Protein AF-A0A1G2TVT5-F1 (afdb_monomer)

Organism: NCBI:txid1802758

pLDDT: mean 76.89, std 13.85, range [36.03, 96.19]

Secondary structure (DSSP, 8-state):
-HHHHHHHHHHHHHHHHHHHHHHHTS----------EEE--TT-EEEEETT-EEEETTEEEEEEEESSPPTT--S-TT-S-EEEEEEEETTEEEEEE--TT-PPEEETTEEEEEEEEEE-SS-EEEEEEEEE------S-HHHHHHHHHHHHHHTT-TTEEEEEEEEETTEEEEEEEESS--SEEEEEEEETTT--EEEEEEEE--

Solvent-accessible surface area (backbone atoms only — not comparable to full-atom values): 11828 Å² total; per-residue (Å²): 117,75,68,60,55,52,52,52,53,51,52,52,50,51,52,50,50,52,51,51,53,49,54,73,63,48,72,72,69,71,73,72,49,82,63,51,74,41,82,54,59,77,75,39,79,47,81,45,41,69,51,27,33,35,37,44,96,67,35,38,39,34,36,44,72,35,76,62,80,54,93,86,64,82,71,73,83,84,58,69,65,36,47,30,39,39,39,31,45,88,81,53,71,48,76,45,74,61,59,102,79,54,71,67,44,79,47,86,53,34,31,43,29,66,76,48,77,47,80,52,101,90,50,48,36,37,33,35,33,38,32,75,47,79,71,73,58,68,44,50,71,71,58,50,50,55,54,38,47,59,53,31,36,78,71,77,35,79,73,45,40,81,77,42,80,44,84,52,72,52,24,37,41,33,32,31,24,50,87,61,97,53,61,52,32,33,42,27,34,25,34,18,66,77,63,47,75,78,46,75,49,80,48,64,80,122

Mean predicted aligned error: 16.38 Å

Foldseek 3Di:
DVVVVVVVVVVVVVVVVVVVVVVVVPDPVVPQQPEPAAEDDAQDKDKDWESYWYDDDQKIKHKYWDQDDDPPEPDDPPDSIWIWIWMGGPHDIDIDTDDPDDDWDDDQQWTKDWPDWDDDPPITMTIIHIHGPPLPQPADQVLLQVLQQVVVVVVVCVQWDFPDWDCDSQWTWTWTDHPPPFQKTWTWTARRHPRDTPDIDIDGPD

Structure (mmCIF, N/CA/C/O backbone):
data_AF-A0A1G2TVT5-F1
#
_entry.id   AF-A0A1G2TVT5-F1
#
loop_
_atom_site.group_PDB
_atom_site.id
_atom_site.type_symbol
_atom_site.label_atom_id
_atom_site.label_alt_id
_atom_site.label_comp_id
_atom_site.label_asym_id
_atom_site.label_entity_id
_atom_site.label_seq_id
_atom_site.pdbx_PDB_ins_code
_atom_site.Cartn_x
_atom_site.Cartn_y
_atom_site.Cartn_z
_atom_site.occupancy
_atom_site.B_iso_or_equiv
_atom_site.auth_seq_id
_atom_site.auth_comp_id
_atom_site.auth_asym_id
_atom_site.auth_atom_id
_atom_site.pdbx_PDB_model_num
ATOM 1 N N . MET A 1 1 ? 16.267 34.787 60.376 1.00 54.97 1 MET A N 1
ATOM 2 C CA . MET A 1 1 ? 17.078 33.926 59.481 1.00 54.97 1 MET A CA 1
ATOM 3 C C . MET A 1 1 ? 16.664 32.449 59.483 1.00 54.97 1 MET A C 1
ATOM 5 O O . MET A 1 1 ? 16.751 31.849 58.428 1.00 54.97 1 MET A O 1
ATOM 9 N N . LYS A 1 2 ? 16.176 31.845 60.585 1.00 53.03 2 LYS A N 1
ATOM 10 C CA . LYS A 1 2 ? 15.761 30.417 60.609 1.00 53.03 2 LYS A CA 1
ATOM 11 C C . LYS A 1 2 ? 14.599 30.061 59.655 1.00 53.03 2 LYS A C 1
ATOM 13 O O . LYS A 1 2 ? 14.620 28.995 59.054 1.00 53.03 2 LYS A O 1
ATOM 18 N N . ASN A 1 3 ? 13.644 30.970 59.447 1.00 55.97 3 ASN A N 1
ATOM 19 C CA . ASN A 1 3 ? 12.463 30.705 58.607 1.00 55.97 3 ASN A CA 1
ATOM 20 C C . ASN A 1 3 ? 12.764 30.743 57.098 1.00 55.97 3 ASN A C 1
ATOM 22 O O . ASN A 1 3 ? 12.063 30.111 56.317 1.00 55.97 3 ASN A O 1
ATOM 26 N N . THR A 1 4 ? 13.825 31.442 56.685 1.00 61.19 4 THR A N 1
ATOM 27 C CA . THR A 1 4 ? 14.239 31.535 55.276 1.00 61.19 4 THR A CA 1
ATOM 28 C C . THR A 1 4 ? 14.826 30.211 54.786 1.00 61.19 4 THR A C 1
ATOM 30 O O . THR A 1 4 ? 14.504 29.758 53.692 1.00 61.19 4 THR A O 1
ATOM 33 N N . TYR A 1 5 ? 15.615 29.537 55.630 1.00 66.94 5 TYR A N 1
ATOM 34 C CA . TYR A 1 5 ? 16.153 28.209 55.323 1.00 66.94 5 TYR A CA 1
ATOM 35 C C . TYR A 1 5 ? 15.054 27.148 55.228 1.00 66.94 5 TYR A C 1
ATOM 37 O O . TYR A 1 5 ? 15.130 26.272 54.373 1.00 66.94 5 TYR A O 1
ATOM 45 N N . LEU A 1 6 ? 13.998 27.263 56.041 1.00 72.44 6 LEU A N 1
ATOM 46 C CA . LEU A 1 6 ? 12.857 26.348 55.990 1.00 72.44 6 LEU A CA 1
ATOM 47 C C . LEU A 1 6 ? 12.128 26.420 54.637 1.00 72.44 6 LEU A C 1
ATOM 49 O O . LEU A 1 6 ? 11.803 25.386 54.063 1.00 72.44 6 LEU A O 1
ATOM 53 N N . PHE A 1 7 ? 11.933 27.630 54.101 1.00 71.88 7 PHE A N 1
ATOM 54 C CA . PHE A 1 7 ? 11.311 27.838 52.788 1.00 71.88 7 PHE A CA 1
ATOM 55 C C . PHE A 1 7 ? 12.157 27.287 51.637 1.00 71.88 7 PHE A C 1
ATOM 57 O O . PHE A 1 7 ? 11.616 26.678 50.716 1.00 71.88 7 PHE A O 1
ATOM 64 N N . ILE A 1 8 ? 13.480 27.456 51.704 1.00 75.38 8 ILE A N 1
ATOM 65 C CA . ILE A 1 8 ? 14.398 26.924 50.689 1.00 75.38 8 ILE A CA 1
ATOM 66 C C . ILE A 1 8 ? 14.374 25.392 50.702 1.00 75.38 8 ILE A C 1
ATOM 68 O O . ILE A 1 8 ? 14.261 24.772 49.648 1.00 75.38 8 ILE A O 1
ATOM 72 N N . ILE A 1 9 ? 14.402 24.777 51.888 1.00 79.75 9 ILE A N 1
ATOM 73 C CA . ILE A 1 9 ? 14.327 23.318 52.030 1.00 79.75 9 ILE A CA 1
ATOM 74 C C . ILE A 1 9 ? 12.992 22.790 51.484 1.00 79.75 9 ILE A C 1
ATOM 76 O O . ILE A 1 9 ? 12.988 21.822 50.726 1.00 79.75 9 ILE A O 1
ATOM 80 N N . LEU A 1 10 ? 11.870 23.450 51.793 1.00 81.12 10 LEU A N 1
ATOM 81 C CA . LEU A 1 10 ? 10.557 23.045 51.280 1.00 81.12 10 LEU A CA 1
ATOM 82 C C . LEU A 1 10 ? 10.477 23.151 49.749 1.00 81.12 10 LEU A C 1
ATOM 84 O O . LEU A 1 10 ? 9.962 22.245 49.098 1.00 81.12 10 LEU A O 1
ATOM 88 N N . GLY A 1 11 ? 11.024 24.224 49.170 1.00 77.56 11 GLY A N 1
ATOM 89 C CA . GLY A 1 11 ? 11.070 24.415 47.719 1.00 77.56 11 GLY A CA 1
ATOM 90 C C . GLY A 1 11 ? 11.893 23.341 47.006 1.00 77.56 11 GLY A C 1
ATOM 91 O O . GLY A 1 11 ? 11.461 22.811 45.983 1.00 77.56 11 GLY A O 1
ATOM 92 N N . VAL A 1 12 ? 13.039 22.957 47.578 1.00 83.31 12 VAL A N 1
ATOM 93 C CA . VAL A 1 12 ? 13.884 21.877 47.043 1.00 83.31 12 VAL A CA 1
ATOM 94 C C . VAL A 1 12 ? 13.170 20.525 47.122 1.00 83.31 12 VAL A C 1
ATOM 96 O O . VAL A 1 12 ? 13.205 19.767 46.156 1.00 83.31 12 VAL A O 1
ATOM 99 N N . ILE A 1 13 ? 12.456 20.238 48.216 1.00 84.88 13 ILE A N 1
ATOM 100 C CA . ILE A 1 13 ? 11.666 19.003 48.346 1.00 84.88 13 ILE A CA 1
ATOM 101 C C . ILE A 1 13 ? 10.561 18.944 47.284 1.00 84.88 13 ILE A C 1
ATOM 103 O O . ILE A 1 13 ? 10.385 17.905 46.650 1.00 84.88 13 ILE A O 1
ATOM 107 N N . ILE A 1 14 ? 9.853 20.052 47.037 1.00 81.06 14 ILE A N 1
ATOM 108 C CA . ILE A 1 14 ? 8.811 20.120 45.999 1.00 81.06 14 ILE A CA 1
ATOM 109 C C . ILE A 1 14 ? 9.414 19.901 44.606 1.00 81.06 14 ILE A C 1
ATOM 111 O O . ILE A 1 14 ? 8.860 19.137 43.821 1.00 81.06 14 ILE A O 1
ATOM 115 N N . LEU A 1 15 ? 10.568 20.504 44.306 1.00 78.31 15 LEU A N 1
ATOM 116 C CA . LEU A 1 15 ? 11.269 20.310 43.031 1.00 78.31 15 LEU A CA 1
ATOM 117 C C . LEU A 1 15 ? 11.738 18.862 42.833 1.00 78.31 15 LEU A C 1
ATOM 119 O O . LEU A 1 15 ? 11.598 18.323 41.737 1.00 78.31 15 LEU A O 1
ATOM 123 N N . ILE A 1 16 ? 12.237 18.211 43.887 1.00 79.88 16 ILE A N 1
ATOM 124 C CA . ILE A 1 16 ? 12.619 16.792 43.850 1.00 79.88 16 ILE A CA 1
ATOM 125 C C . ILE A 1 16 ? 11.384 15.911 43.639 1.00 79.88 16 ILE A C 1
ATOM 127 O O . ILE A 1 16 ? 11.419 15.015 42.802 1.00 79.88 16 ILE A O 1
ATOM 131 N N . MET A 1 17 ? 10.276 16.187 44.331 1.00 75.00 17 MET A N 1
ATOM 132 C CA . MET A 1 17 ? 9.010 15.473 44.131 1.00 75.00 17 MET A CA 1
ATOM 133 C C . MET A 1 17 ? 8.478 15.652 42.704 1.00 75.00 17 MET A C 1
ATOM 135 O O . MET A 1 17 ? 8.034 14.680 42.104 1.00 75.00 17 MET A O 1
ATOM 139 N N . PHE A 1 18 ? 8.568 16.854 42.127 1.00 68.94 18 PHE A N 1
ATOM 140 C CA . PHE A 1 18 ? 8.117 17.131 40.759 1.00 68.94 18 PHE A CA 1
ATOM 141 C C . PHE A 1 18 ? 9.020 16.472 39.703 1.00 68.94 18 PHE A C 1
ATOM 143 O O . PHE A 1 18 ? 8.531 15.923 38.718 1.00 68.94 18 PHE A O 1
ATOM 150 N N . SER A 1 19 ? 10.335 16.468 39.940 1.00 63.44 19 SER A N 1
ATOM 151 C CA . SER A 1 19 ? 11.323 15.734 39.141 1.00 63.44 19 SER A CA 1
ATOM 152 C C . SER A 1 19 ? 11.051 14.228 39.171 1.00 63.44 19 SER A C 1
ATOM 154 O O . SER A 1 19 ? 10.907 13.609 38.120 1.00 63.44 19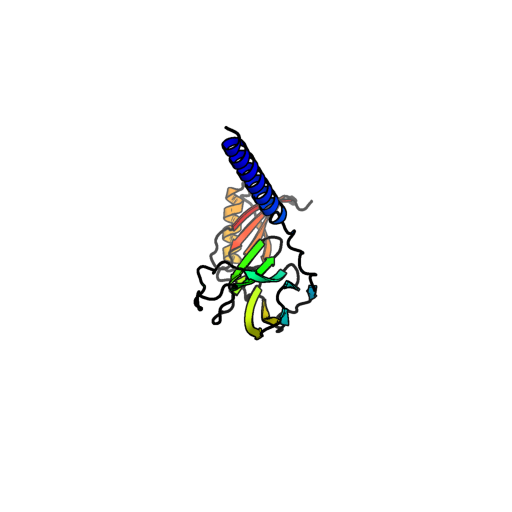 SER A O 1
ATOM 156 N N . LEU A 1 20 ? 10.859 13.649 40.361 1.00 68.38 20 LEU A N 1
ATOM 157 C CA . LEU A 1 20 ? 10.514 12.235 40.523 1.00 68.38 20 LEU A CA 1
ATOM 158 C C . LEU A 1 20 ? 9.160 11.902 39.888 1.00 68.38 20 LEU A C 1
ATOM 160 O O . LEU A 1 20 ? 9.035 10.867 39.245 1.00 68.38 20 LEU A O 1
ATOM 164 N N . PHE A 1 21 ? 8.163 12.783 39.994 1.00 61.66 21 PHE A N 1
ATOM 165 C CA . PHE A 1 21 ? 6.859 12.590 39.354 1.00 61.66 21 PHE A CA 1
ATOM 166 C C . PHE A 1 21 ? 6.955 12.606 37.820 1.00 61.66 21 PHE A C 1
ATOM 168 O O . PHE A 1 21 ? 6.258 11.842 37.155 1.00 61.66 21 PHE A O 1
ATOM 175 N N . ASN A 1 22 ? 7.850 13.420 37.250 1.00 54.28 22 ASN A N 1
ATOM 176 C CA . ASN A 1 22 ? 8.141 13.410 35.815 1.00 54.28 22 ASN A CA 1
ATOM 177 C C . ASN A 1 22 ? 8.986 12.202 35.385 1.00 54.28 22 ASN A C 1
ATOM 179 O O . ASN A 1 22 ? 8.770 11.698 34.290 1.00 54.28 22 ASN A O 1
ATOM 183 N N . ILE A 1 23 ? 9.873 11.686 36.244 1.00 55.59 23 ILE A N 1
ATOM 184 C CA . ILE A 1 23 ? 10.618 10.439 35.993 1.00 55.59 23 ILE A CA 1
ATOM 185 C C . ILE A 1 23 ? 9.678 9.222 36.039 1.00 55.59 23 ILE A C 1
ATOM 187 O O . ILE A 1 23 ? 9.771 8.361 35.176 1.00 55.59 23 ILE A O 1
ATOM 191 N N . PHE A 1 24 ? 8.709 9.174 36.962 1.00 54.56 24 PHE A N 1
ATOM 192 C CA . PHE A 1 24 ? 7.662 8.136 36.979 1.00 54.56 24 PHE A CA 1
ATOM 193 C C . PHE A 1 24 ? 6.633 8.275 35.842 1.00 54.56 24 PHE A C 1
ATOM 195 O O . PHE A 1 24 ? 5.941 7.309 35.520 1.00 54.56 24 PHE A O 1
ATOM 202 N N . LYS A 1 25 ? 6.515 9.461 35.231 1.00 44.94 25 LYS A N 1
ATOM 203 C CA . LYS A 1 25 ? 5.796 9.666 33.962 1.00 44.94 25 LYS A CA 1
ATOM 204 C C . LYS A 1 25 ? 6.661 9.392 32.728 1.00 44.94 25 LYS A C 1
ATOM 206 O O . LYS A 1 25 ? 6.118 9.394 31.625 1.00 44.94 25 LYS A O 1
ATOM 211 N N . GLY A 1 26 ? 7.961 9.169 32.911 1.00 37.34 26 GLY A N 1
ATOM 212 C CA . GLY A 1 26 ? 8.885 8.758 31.868 1.00 37.34 26 GLY A CA 1
ATOM 213 C C . GLY A 1 26 ? 8.576 7.332 31.456 1.00 37.34 26 GLY A C 1
ATOM 214 O O . GLY A 1 26 ? 8.615 6.426 32.284 1.00 37.34 26 GLY A O 1
ATOM 215 N N . ASP A 1 27 ? 8.211 7.191 30.186 1.00 39.88 27 ASP A N 1
ATOM 216 C CA . ASP A 1 27 ? 8.123 5.947 29.442 1.00 39.88 27 ASP A CA 1
ATOM 217 C C . ASP A 1 27 ? 7.554 4.787 30.257 1.00 39.88 27 ASP A C 1
ATOM 219 O O . ASP A 1 27 ? 8.233 3.821 30.608 1.00 39.88 27 ASP A O 1
ATOM 223 N N . LYS A 1 28 ? 6.225 4.802 30.423 1.00 39.75 28 LYS A N 1
ATOM 224 C CA . LYS A 1 28 ? 5.552 3.530 30.176 1.00 39.75 28 LYS A CA 1
ATOM 225 C C . LYS A 1 28 ? 6.003 3.147 28.775 1.00 39.75 28 LYS A C 1
ATOM 227 O O . LYS A 1 28 ? 5.482 3.706 27.810 1.00 39.75 28 LYS A O 1
ATOM 232 N N . GLU A 1 29 ? 6.974 2.234 28.674 1.00 36.03 29 GLU A N 1
ATOM 233 C CA . GLU A 1 29 ? 7.010 1.294 27.566 1.00 36.03 29 GLU A CA 1
ATOM 234 C C . GLU A 1 29 ? 5.547 0.966 27.346 1.00 36.03 29 GLU A C 1
ATOM 236 O O . GLU A 1 29 ? 4.889 0.431 28.247 1.00 36.03 29 GLU A O 1
ATOM 241 N N . VAL A 1 30 ? 4.994 1.480 26.245 1.00 36.69 30 VAL A N 1
ATOM 242 C CA . VAL A 1 30 ? 3.635 1.171 25.844 1.00 36.69 30 VAL A CA 1
ATOM 243 C C . VAL A 1 30 ? 3.666 -0.334 25.836 1.00 36.69 30 VAL A C 1
ATOM 245 O O . VAL A 1 30 ? 4.350 -0.906 24.987 1.00 36.69 30 VAL A O 1
ATOM 248 N N . VAL A 1 31 ? 3.071 -0.950 26.864 1.00 36.41 31 VAL A N 1
ATOM 249 C CA . VAL A 1 31 ? 2.966 -2.394 26.979 1.00 36.41 31 VAL A CA 1
ATOM 250 C C . VAL A 1 31 ? 2.271 -2.736 25.692 1.00 36.41 31 VAL A C 1
ATOM 252 O O . VAL A 1 31 ? 1.082 -2.446 25.565 1.00 36.41 31 VAL A O 1
ATOM 255 N N . LYS A 1 32 ? 3.048 -3.178 24.693 1.00 41.84 32 LYS A N 1
ATOM 256 C CA . LYS A 1 32 ? 2.512 -3.452 23.373 1.00 41.84 32 LYS A CA 1
ATOM 257 C C . LYS A 1 32 ? 1.432 -4.471 23.677 1.00 41.84 32 LYS A C 1
ATOM 259 O O . LYS A 1 32 ? 1.773 -5.517 24.247 1.00 41.84 32 LYS A O 1
ATOM 264 N N . PRO A 1 33 ? 0.152 -4.120 23.470 1.00 44.03 33 PRO A N 1
ATOM 265 C CA . PRO A 1 33 ? -0.933 -4.994 23.857 1.00 44.03 33 PRO A CA 1
ATOM 266 C C . PRO A 1 33 ? -0.638 -6.356 23.255 1.00 44.03 33 PRO A C 1
ATOM 268 O O . PRO A 1 33 ? -0.056 -6.446 22.173 1.00 44.03 33 PRO A O 1
ATOM 271 N N . LYS A 1 34 ? -0.892 -7.406 24.037 1.00 44.19 34 LYS A N 1
ATOM 272 C CA . LYS A 1 34 ? -0.518 -8.773 23.692 1.00 44.19 34 LYS A CA 1
ATOM 273 C C . LYS A 1 34 ? -1.195 -9.102 22.365 1.00 44.19 34 LYS A C 1
ATOM 275 O O . LYS A 1 34 ? -2.383 -9.386 22.339 1.00 44.19 34 LYS A O 1
ATOM 280 N N . VAL A 1 35 ? -0.427 -8.969 21.289 1.00 49.16 35 VAL A N 1
ATOM 281 C CA . VAL A 1 35 ? -0.936 -8.885 19.926 1.00 49.16 35 VAL A CA 1
ATOM 282 C C . VAL A 1 35 ? -1.580 -10.219 19.584 1.00 49.16 35 VAL A C 1
ATOM 284 O O . VAL A 1 35 ? -0.872 -11.194 19.314 1.00 49.16 35 VAL A O 1
ATOM 287 N N . SER A 1 36 ? -2.910 -10.296 19.626 1.00 57.69 36 SER A N 1
ATOM 288 C CA . SER A 1 36 ? -3.597 -11.414 18.998 1.00 57.69 36 SER A CA 1
ATOM 289 C C . SER A 1 36 ? -3.436 -11.213 17.493 1.00 57.69 36 SER A C 1
ATOM 291 O O . SER A 1 36 ? -4.053 -10.339 16.906 1.00 57.69 36 SER A O 1
ATOM 293 N N . ASN A 1 37 ? -2.497 -11.931 16.868 1.00 62.12 37 ASN A N 1
ATOM 294 C CA . ASN A 1 37 ? -2.327 -11.864 15.417 1.00 62.12 37 ASN A CA 1
ATOM 295 C C . ASN A 1 37 ? -3.456 -12.673 14.787 1.00 62.12 37 ASN A C 1
ATOM 297 O O . ASN A 1 37 ? -3.346 -13.892 14.639 1.00 62.12 37 ASN A O 1
ATOM 301 N N . THR A 1 38 ? -4.541 -11.995 14.434 1.00 71.19 38 THR A N 1
ATOM 302 C CA . THR A 1 38 ? -5.622 -12.625 13.679 1.00 71.19 38 THR A CA 1
ATOM 303 C C . THR A 1 38 ? -5.185 -12.743 12.220 1.00 71.19 38 THR A C 1
ATOM 305 O O . THR A 1 38 ? -4.788 -11.750 11.603 1.00 71.19 38 THR A O 1
ATOM 308 N N . ALA A 1 39 ? -5.217 -13.959 11.672 1.00 69.94 39 ALA A N 1
ATOM 309 C CA . ALA A 1 39 ? -5.053 -14.170 10.238 1.00 69.94 39 ALA A CA 1
ATOM 310 C C . ALA A 1 39 ? -6.313 -13.668 9.529 1.00 69.94 39 ALA A C 1
ATOM 312 O O . ALA A 1 39 ? -7.424 -14.038 9.909 1.00 69.94 39 ALA A O 1
ATOM 313 N N . VAL A 1 40 ? -6.136 -12.800 8.539 1.00 76.00 40 VAL A N 1
ATOM 314 C CA . VAL A 1 40 ? -7.240 -12.178 7.804 1.00 76.00 40 VAL A CA 1
ATOM 315 C C . VAL A 1 40 ? -7.275 -12.721 6.386 1.00 76.00 40 VAL A C 1
ATOM 317 O O . VAL A 1 40 ? -6.222 -12.957 5.797 1.00 76.00 40 VAL A O 1
ATOM 320 N N . TYR A 1 41 ? -8.473 -12.875 5.827 1.00 76.00 41 TYR A N 1
ATOM 321 C CA . TYR A 1 41 ? -8.679 -13.273 4.438 1.00 76.00 41 TYR A CA 1
ATOM 322 C C . TYR A 1 41 ? -9.210 -12.111 3.596 1.00 76.00 41 TYR A C 1
ATOM 324 O O . TYR A 1 41 ? -9.892 -11.206 4.084 1.00 76.00 41 TYR A O 1
ATOM 332 N N . LEU A 1 42 ? -8.891 -12.139 2.303 1.00 81.50 42 LEU A N 1
ATOM 333 C CA . LEU A 1 42 ? -9.407 -11.170 1.342 1.00 81.50 42 LEU A CA 1
ATOM 334 C C . LEU A 1 42 ? -10.918 -11.312 1.168 1.00 81.50 42 LEU A C 1
ATOM 336 O O . LEU A 1 42 ? -11.448 -12.414 1.092 1.00 81.50 42 LEU A O 1
ATOM 340 N N . ASN A 1 43 ? -11.589 -10.172 1.009 1.00 79.25 43 ASN A N 1
ATOM 341 C CA . ASN A 1 43 ? -13.032 -10.045 0.796 1.00 79.25 43 ASN A CA 1
ATOM 342 C C . ASN A 1 43 ? -13.909 -10.564 1.945 1.00 79.25 43 ASN A C 1
ATOM 344 O O . ASN A 1 43 ? -15.131 -10.596 1.798 1.00 79.25 43 ASN A O 1
ATOM 348 N N . GLU A 1 44 ? -13.319 -10.895 3.092 1.00 81.56 44 GLU A N 1
ATOM 349 C CA . GLU A 1 44 ? -14.048 -11.301 4.287 1.00 81.56 44 GLU A CA 1
ATOM 350 C C . GLU A 1 44 ? -14.174 -10.149 5.284 1.00 81.56 44 GLU A C 1
ATOM 352 O O . GLU A 1 44 ? -13.310 -9.271 5.385 1.00 81.56 44 GLU A O 1
ATOM 357 N N . VAL A 1 45 ? -15.288 -10.148 6.018 1.00 86.00 45 VAL A N 1
ATOM 358 C CA . VAL A 1 45 ? -15.479 -9.249 7.155 1.00 86.00 45 VAL A CA 1
ATOM 359 C C . VAL A 1 45 ? -14.824 -9.885 8.371 1.00 86.00 45 VAL A C 1
ATOM 361 O O . VAL A 1 45 ? -15.143 -11.020 8.718 1.00 86.00 45 VAL A O 1
ATOM 364 N N . PHE A 1 46 ? -13.950 -9.146 9.044 1.00 86.88 46 PHE A N 1
ATOM 365 C CA . PHE A 1 46 ? -13.319 -9.594 10.280 1.00 86.88 46 PHE A CA 1
ATOM 366 C C . PHE A 1 46 ? -13.451 -8.543 11.378 1.00 86.88 46 PHE A C 1
ATOM 368 O O . PHE A 1 46 ? -13.511 -7.338 11.118 1.00 86.88 46 PHE A O 1
ATOM 375 N N . LEU A 1 47 ? -13.487 -9.033 12.616 1.00 88.00 47 LEU A N 1
ATOM 376 C CA . LEU A 1 47 ? -13.580 -8.223 13.821 1.00 88.00 47 LEU A CA 1
ATOM 377 C C . LEU A 1 47 ? -12.176 -7.913 14.344 1.00 88.00 47 LEU A C 1
ATOM 379 O O . LEU A 1 47 ? -11.391 -8.831 14.579 1.00 88.00 47 LEU A O 1
ATOM 383 N N . LEU A 1 48 ? -11.892 -6.639 14.602 1.00 87.31 48 LEU A N 1
ATOM 384 C CA . LEU A 1 48 ? -10.665 -6.193 15.256 1.00 87.31 48 LEU A CA 1
ATOM 385 C C . LEU A 1 48 ? -11.014 -5.422 16.531 1.00 87.31 48 LEU A C 1
ATOM 387 O O . LEU A 1 48 ? -11.755 -4.439 16.484 1.00 87.31 48 LEU A O 1
ATOM 391 N N . LYS A 1 49 ? -10.517 -5.879 17.685 1.00 88.38 49 LYS A N 1
ATOM 392 C CA . LYS A 1 49 ? -10.738 -5.200 18.970 1.00 88.38 49 LYS A CA 1
ATOM 393 C C . LYS A 1 49 ? -9.653 -4.163 19.221 1.00 88.38 49 LYS A C 1
ATOM 395 O O . LYS A 1 49 ? -8.580 -4.203 18.625 1.00 88.38 49 LYS A O 1
ATOM 400 N N . GLU A 1 50 ? -9.950 -3.206 20.089 1.00 84.31 50 GLU A N 1
ATOM 401 C CA . GLU A 1 50 ? -8.969 -2.207 20.504 1.00 84.31 50 GLU A CA 1
ATOM 402 C C . GLU A 1 50 ? -7.708 -2.873 21.072 1.00 84.31 50 GLU A C 1
ATOM 404 O O . GLU A 1 50 ? -7.787 -3.705 21.974 1.00 84.31 50 GLU A O 1
ATOM 409 N N . GLY A 1 51 ? -6.545 -2.481 20.546 1.00 82.62 51 GLY A N 1
ATOM 410 C CA . GLY A 1 51 ? -5.251 -3.033 20.942 1.00 82.62 51 GLY A CA 1
ATOM 411 C C . GLY A 1 51 ? -4.885 -4.353 20.257 1.00 82.62 51 GLY A C 1
ATOM 412 O O . GLY A 1 51 ? -3.786 -4.854 20.486 1.00 82.62 51 GLY A O 1
ATOM 413 N N . ASP A 1 52 ? -5.745 -4.905 19.400 1.00 85.94 52 ASP A N 1
ATOM 414 C CA . ASP A 1 52 ? -5.426 -6.081 18.590 1.00 85.94 52 ASP A CA 1
ATOM 415 C C . ASP A 1 52 ? -4.863 -5.697 17.214 1.00 85.94 52 ASP A C 1
ATOM 417 O O . ASP A 1 52 ? -5.050 -4.578 16.718 1.00 85.94 52 ASP A O 1
ATOM 421 N N . SER A 1 53 ? -4.182 -6.657 16.574 1.00 85.50 53 SER A N 1
ATOM 422 C CA . SER A 1 53 ? -3.719 -6.519 15.195 1.00 85.50 53 SER A CA 1
ATOM 423 C C . SER A 1 53 ? -4.177 -7.669 14.297 1.00 85.50 53 SER A C 1
ATOM 425 O O . SER A 1 53 ? -4.535 -8.763 14.728 1.00 85.50 53 SER A O 1
ATOM 427 N N . ALA A 1 54 ? -4.170 -7.406 13.002 1.00 86.56 54 ALA A N 1
ATOM 428 C CA . ALA A 1 54 ? -4.570 -8.336 11.969 1.00 86.56 54 ALA A CA 1
ATOM 429 C C . ALA A 1 54 ? -3.483 -8.370 10.892 1.00 86.56 54 ALA A C 1
ATOM 431 O O . ALA A 1 54 ? -2.883 -7.335 10.592 1.00 86.56 54 ALA A O 1
ATOM 432 N N . LYS A 1 55 ? -3.210 -9.545 10.316 1.00 84.38 55 LYS A N 1
ATOM 433 C CA . LYS A 1 55 ? -2.192 -9.702 9.268 1.00 84.38 55 LYS A CA 1
ATOM 434 C C . LYS A 1 55 ? -2.729 -10.409 8.031 1.00 84.38 55 LYS A C 1
ATOM 436 O O . LYS A 1 55 ? -3.445 -11.403 8.143 1.00 84.38 55 LYS A O 1
ATOM 441 N N . LEU A 1 56 ? -2.308 -9.915 6.870 1.00 81.81 56 LEU A N 1
ATOM 442 C CA . LEU A 1 56 ? -2.572 -10.477 5.545 1.00 81.81 56 LEU A CA 1
ATOM 443 C C . LEU A 1 56 ? -1.345 -10.228 4.660 1.00 81.81 56 LEU A C 1
ATOM 445 O O . LEU A 1 56 ? -1.091 -9.084 4.331 1.00 81.81 56 LEU A O 1
ATOM 449 N N . GLU A 1 57 ? -0.587 -11.262 4.287 1.00 72.81 57 GLU A N 1
ATOM 450 C CA . GLU A 1 57 ? 0.510 -11.200 3.290 1.00 72.81 57 GLU A CA 1
ATOM 451 C C . GLU A 1 57 ? 1.268 -9.853 3.199 1.00 72.81 57 GLU A C 1
ATOM 453 O O . GLU A 1 57 ? 1.114 -9.084 2.248 1.00 72.81 57 GLU A O 1
ATOM 458 N N . GLY A 1 58 ? 2.078 -9.541 4.216 1.00 73.00 58 GLY A N 1
ATOM 459 C CA . GLY A 1 58 ? 2.869 -8.299 4.275 1.00 73.00 58 GLY A CA 1
ATOM 460 C C . GLY A 1 58 ? 2.112 -7.064 4.789 1.00 73.00 58 GLY A C 1
ATOM 461 O O . GLY A 1 58 ? 2.757 -6.118 5.235 1.00 73.00 58 GLY A O 1
ATOM 462 N N . LEU A 1 59 ? 0.776 -7.098 4.827 1.00 80.75 59 LEU A N 1
ATOM 463 C CA . LEU A 1 59 ? -0.091 -6.103 5.460 1.00 80.75 59 LEU A CA 1
ATOM 464 C C . LEU A 1 59 ? -0.263 -6.404 6.954 1.00 80.75 59 LEU A C 1
ATOM 466 O O . LEU A 1 59 ? -0.585 -7.526 7.350 1.00 80.75 59 LEU A O 1
ATOM 470 N N . SER A 1 60 ? -0.100 -5.380 7.783 1.00 87.38 60 SER A N 1
ATOM 471 C CA . SER A 1 60 ? -0.440 -5.371 9.204 1.00 87.38 60 SER A CA 1
ATOM 472 C C . SER A 1 60 ? -1.446 -4.256 9.465 1.00 87.38 60 SER A C 1
ATOM 474 O O . SER A 1 60 ? -1.221 -3.118 9.075 1.00 87.38 60 SER A O 1
ATOM 476 N N . ILE A 1 61 ? -2.554 -4.578 10.122 1.00 87.44 61 ILE A N 1
ATOM 477 C CA . ILE A 1 61 ? -3.616 -3.639 10.487 1.00 87.44 61 ILE A CA 1
ATOM 478 C C . ILE A 1 61 ? -3.707 -3.628 12.005 1.00 87.44 61 ILE A C 1
ATOM 480 O O . ILE A 1 61 ? -3.780 -4.685 12.622 1.00 87.44 61 ILE A O 1
ATOM 484 N N . TYR A 1 62 ? -3.714 -2.455 12.618 1.00 88.12 62 TYR A N 1
ATOM 485 C CA . TYR A 1 62 ? -3.761 -2.292 14.062 1.00 88.12 62 TYR A CA 1
ATOM 486 C C . TYR A 1 62 ? -4.827 -1.269 14.440 1.00 88.12 62 TYR A C 1
ATOM 488 O O . TYR A 1 62 ? -4.854 -0.159 13.906 1.00 88.12 62 TYR A O 1
ATOM 496 N N . TYR A 1 63 ? -5.719 -1.642 15.358 1.00 86.88 63 TYR A N 1
ATOM 497 C CA . TYR A 1 63 ? -6.749 -0.735 15.856 1.00 86.88 63 TYR A CA 1
ATOM 498 C C . TYR A 1 63 ? -6.315 -0.132 17.190 1.00 86.88 63 TYR A C 1
ATOM 500 O O . TYR A 1 63 ? -6.100 -0.841 18.175 1.00 86.88 63 TYR A O 1
ATOM 508 N N . LYS A 1 64 ? -6.217 1.198 17.229 1.00 85.25 64 LYS A N 1
ATOM 509 C CA . LYS A 1 64 ? -5.853 1.951 18.425 1.00 85.25 64 LYS A CA 1
ATOM 510 C C . LYS A 1 64 ? -6.734 3.168 18.639 1.00 85.25 64 LYS A C 1
ATOM 512 O O . LYS A 1 64 ? -7.493 3.599 17.777 1.00 85.25 64 LYS A O 1
ATOM 517 N N . ASN A 1 65 ? -6.571 3.744 19.813 1.00 80.44 65 ASN A N 1
ATOM 518 C CA . ASN A 1 65 ? -7.212 4.971 20.230 1.00 80.44 65 ASN A CA 1
ATOM 519 C C . ASN A 1 65 ? -6.141 6.052 20.439 1.00 80.44 65 ASN A C 1
ATOM 521 O O . ASN A 1 65 ? -5.045 5.764 20.922 1.00 80.44 65 ASN A O 1
ATOM 525 N N . THR A 1 66 ? -6.447 7.295 20.072 1.00 76.75 66 THR A N 1
ATOM 526 C CA . THR A 1 66 ? -5.562 8.455 20.250 1.00 76.75 66 THR A CA 1
ATOM 527 C C . THR A 1 66 ? -6.294 9.580 20.971 1.00 76.75 66 THR A C 1
ATOM 529 O O . THR A 1 66 ? -7.489 9.772 20.780 1.00 76.75 66 THR A O 1
ATOM 532 N N . SER A 1 67 ? -5.587 10.345 21.800 1.00 76.50 67 SER A N 1
ATOM 533 C CA . SER A 1 67 ? -6.129 11.546 22.452 1.00 76.50 67 SER A CA 1
ATOM 534 C C . SER A 1 67 ? -6.139 12.774 21.539 1.00 76.50 67 SER A C 1
ATOM 536 O O . SER A 1 67 ? -6.657 13.821 21.917 1.00 76.50 67 SER A O 1
ATOM 538 N N . PHE A 1 68 ? -5.533 12.674 20.353 1.00 74.94 68 PHE A N 1
ATOM 539 C CA . PHE A 1 68 ? -5.429 13.781 19.411 1.00 74.94 68 PHE A CA 1
ATOM 540 C C . PHE A 1 68 ? -6.475 13.641 18.303 1.00 74.94 68 PHE A C 1
ATOM 542 O O . PHE A 1 68 ? -6.434 12.644 17.573 1.00 74.94 68 PHE A O 1
ATOM 549 N N . PRO A 1 69 ? -7.385 14.621 18.142 1.00 69.81 69 PRO A N 1
ATOM 550 C CA . PRO A 1 69 ? -8.335 14.601 17.047 1.00 69.81 69 PRO A CA 1
ATOM 551 C C . PRO A 1 69 ? -7.583 14.689 15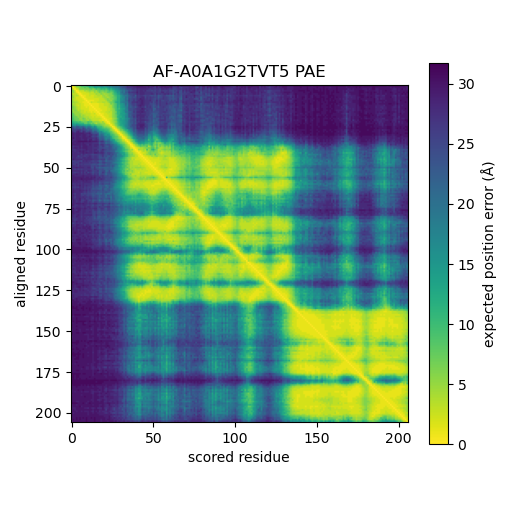.713 1.00 69.81 69 PRO A C 1
ATOM 553 O O . PRO A 1 69 ? -6.747 15.575 15.530 1.00 69.81 69 PRO A O 1
ATOM 556 N N . PRO A 1 70 ? -7.883 13.804 14.759 1.00 69.00 70 PRO A N 1
ATOM 557 C CA . PRO A 1 70 ? -7.358 13.899 13.407 1.00 69.00 70 PRO A CA 1
ATOM 558 C C . PRO A 1 70 ? -7.988 15.094 12.683 1.00 69.00 70 PRO A C 1
ATOM 560 O O . PRO A 1 70 ? -9.159 15.402 12.894 1.00 69.00 70 PRO A O 1
ATOM 563 N N . GLU A 1 71 ? -7.249 15.742 11.778 1.00 68.62 71 GLU A N 1
ATOM 564 C CA . GLU A 1 71 ? -7.727 16.947 11.068 1.00 68.62 71 GLU A CA 1
ATOM 565 C C . GLU A 1 71 ? -9.043 16.724 10.302 1.00 68.62 71 GLU A C 1
ATOM 567 O O . GLU A 1 71 ? -9.853 17.635 10.157 1.00 68.62 71 GLU A O 1
ATOM 572 N N . SER A 1 72 ? -9.285 15.490 9.851 1.00 62.09 72 SER A N 1
ATOM 573 C CA . SER A 1 72 ? -10.500 15.078 9.135 1.00 62.09 72 SER A CA 1
ATOM 574 C C . SER A 1 72 ? -11.632 14.573 10.045 1.00 62.09 72 SER A C 1
ATOM 576 O O . SER A 1 72 ? -12.618 14.016 9.551 1.00 62.09 72 SER A O 1
ATOM 578 N N . TYR A 1 73 ? -11.519 14.733 11.368 1.00 65.88 73 TYR A N 1
ATOM 579 C CA . TYR A 1 73 ? -12.568 14.340 12.305 1.00 65.88 73 TYR A CA 1
ATOM 580 C C . TYR A 1 73 ? -13.777 15.276 12.220 1.00 65.88 73 TYR A C 1
ATOM 582 O O . TYR A 1 73 ? -13.664 16.490 12.379 1.00 65.88 73 TYR A O 1
ATOM 590 N N . THR A 1 74 ? -14.946 14.685 11.986 1.00 63.62 74 THR A N 1
ATOM 591 C CA . THR A 1 74 ? -16.225 15.392 11.808 1.00 63.62 74 THR A CA 1
ATOM 592 C C . THR A 1 74 ? -17.248 15.075 12.902 1.00 63.62 74 THR A C 1
ATOM 594 O O . THR A 1 74 ? -18.388 15.522 12.801 1.00 63.62 74 THR A O 1
ATOM 597 N N . GLY A 1 75 ? -16.871 14.288 13.917 1.00 63.75 75 GLY A N 1
ATOM 598 C CA . GLY A 1 75 ? -17.715 14.005 15.081 1.00 63.75 75 GLY A CA 1
ATOM 599 C C . GLY A 1 75 ? -17.577 15.059 16.184 1.00 63.75 75 GLY A C 1
ATOM 600 O O . GLY A 1 75 ? -16.897 16.074 16.011 1.00 63.75 75 GLY A O 1
ATOM 601 N N . ASP A 1 76 ? -18.192 14.797 17.337 1.00 63.16 76 ASP A N 1
ATOM 602 C CA . ASP A 1 76 ? -18.140 15.704 18.484 1.00 63.16 76 ASP A CA 1
ATOM 603 C C . ASP A 1 76 ? -16.720 15.783 19.053 1.00 63.16 76 ASP A C 1
ATOM 605 O O . ASP A 1 76 ? -16.134 14.786 19.476 1.00 63.16 76 ASP A O 1
ATOM 609 N N . ARG A 1 77 ? -16.156 16.997 19.072 1.00 62.81 77 ARG A N 1
ATOM 610 C CA . ARG A 1 77 ? -14.813 17.283 19.615 1.00 62.81 77 ARG A CA 1
ATOM 611 C C . ARG A 1 77 ? -14.716 17.103 21.135 1.00 62.81 77 ARG A C 1
ATOM 613 O O . ARG A 1 77 ? -13.632 17.242 21.691 1.00 62.81 77 ARG A O 1
ATOM 620 N N . GLU A 1 78 ? -15.834 16.822 21.797 1.00 61.75 78 GLU A N 1
ATOM 621 C CA . GLU A 1 78 ? -15.889 16.486 23.221 1.00 61.75 78 GLU A CA 1
ATOM 622 C C . GLU A 1 78 ? -15.406 15.054 23.505 1.00 61.75 78 GLU A C 1
ATOM 624 O O . GLU A 1 78 ? -15.162 14.704 24.660 1.00 61.75 78 GLU A O 1
ATOM 629 N N . GLU A 1 79 ? -15.210 14.220 22.475 1.00 61.16 79 GLU A N 1
ATOM 630 C CA . GLU A 1 79 ? -14.544 12.932 22.647 1.00 61.16 79 GLU A CA 1
ATOM 631 C C . GLU A 1 79 ? -13.065 13.137 23.011 1.00 61.16 79 GLU A C 1
ATOM 633 O O . GLU A 1 79 ? -12.279 13.718 22.268 1.00 61.16 79 GLU A O 1
ATOM 638 N N . PHE A 1 80 ? -12.655 12.626 24.172 1.00 66.38 80 PHE A N 1
ATOM 639 C CA . PHE A 1 80 ? -11.253 12.653 24.610 1.00 66.38 80 PHE A CA 1
ATOM 640 C C . PHE A 1 80 ? -10.406 11.537 23.979 1.00 66.38 80 PHE A C 1
ATOM 642 O O . PHE A 1 80 ? -9.192 11.493 24.180 1.00 66.38 80 PHE A O 1
ATOM 649 N N . ILE A 1 81 ? -11.045 10.604 23.265 1.00 74.75 81 ILE A N 1
ATOM 650 C CA . ILE A 1 81 ? -10.419 9.410 22.701 1.00 74.75 81 ILE A CA 1
ATOM 651 C C . ILE A 1 81 ? -11.000 9.131 21.315 1.00 74.75 81 ILE A C 1
ATOM 653 O O . ILE A 1 81 ? -12.136 8.675 21.199 1.00 74.75 81 ILE A O 1
ATOM 657 N N . TYR A 1 82 ? -10.176 9.325 20.289 1.00 76.69 82 TYR A N 1
ATOM 658 C CA . TYR A 1 82 ? -10.516 9.152 18.883 1.00 76.69 82 TYR A CA 1
ATOM 659 C C . TYR A 1 82 ? -10.028 7.791 18.370 1.00 76.69 82 TYR A C 1
ATOM 661 O O . TYR A 1 82 ? -8.835 7.486 18.489 1.00 76.69 82 TYR A O 1
ATOM 669 N N . PRO A 1 83 ? -10.906 6.969 17.777 1.00 79.19 83 PRO A N 1
ATOM 670 C CA . PRO A 1 83 ? -10.502 5.702 17.187 1.00 79.19 83 PRO A CA 1
ATOM 671 C C . PRO A 1 83 ? -9.680 5.924 15.905 1.00 79.19 83 PRO A C 1
ATOM 673 O O . PRO A 1 83 ? -9.974 6.797 15.087 1.00 79.19 83 PRO A O 1
ATOM 676 N N . GLN A 1 84 ? -8.629 5.128 15.721 1.00 84.19 84 GLN A N 1
ATOM 677 C CA . GLN A 1 84 ? -7.689 5.224 14.605 1.00 84.19 84 GLN A CA 1
ATOM 678 C C . GLN A 1 84 ? -7.217 3.831 14.183 1.00 84.19 84 GLN A C 1
ATOM 680 O O . GLN A 1 84 ? -6.922 2.979 15.019 1.00 84.19 84 GLN A O 1
ATOM 685 N N . ILE A 1 85 ? -7.101 3.616 12.877 1.00 85.56 85 ILE A N 1
ATOM 686 C CA . ILE A 1 85 ? -6.491 2.409 12.323 1.00 85.56 85 ILE A CA 1
ATOM 687 C C . ILE A 1 85 ? -5.104 2.786 11.819 1.00 85.56 85 ILE A C 1
ATOM 689 O O . ILE A 1 85 ? -4.924 3.771 11.101 1.00 85.56 85 ILE A O 1
ATOM 693 N N . GLU A 1 86 ? -4.127 2.004 12.237 1.00 87.19 86 GLU A N 1
ATOM 694 C CA . GLU A 1 86 ? -2.768 2.012 11.729 1.00 87.19 86 GLU A CA 1
ATOM 695 C C . GLU A 1 86 ? -2.628 0.848 10.754 1.00 87.19 86 GLU A C 1
ATOM 697 O O . GLU A 1 86 ? -3.011 -0.279 11.062 1.00 87.19 86 GLU A O 1
ATOM 702 N N . VAL A 1 87 ? -2.120 1.126 9.561 1.00 86.00 87 VAL A N 1
ATOM 703 C CA . VAL A 1 87 ? -1.885 0.112 8.540 1.00 86.00 87 VAL A CA 1
ATOM 704 C C . VAL A 1 87 ? -0.458 0.222 8.069 1.00 86.00 87 VAL A C 1
ATOM 706 O O . VAL A 1 87 ? -0.021 1.298 7.669 1.00 86.00 87 VAL A O 1
ATOM 709 N N . SER A 1 88 ? 0.238 -0.905 8.108 1.00 82.62 88 SER A N 1
ATOM 710 C CA . SER A 1 88 ? 1.615 -1.026 7.666 1.00 82.62 88 SER A CA 1
ATOM 711 C C . SER A 1 88 ? 1.733 -2.085 6.582 1.00 82.62 88 SER A C 1
ATOM 713 O O . SER A 1 88 ? 1.246 -3.199 6.756 1.00 82.62 88 SER A O 1
ATOM 715 N N . GLU A 1 89 ? 2.433 -1.778 5.499 1.00 79.31 89 GLU A N 1
ATOM 716 C CA . GLU A 1 89 ? 2.824 -2.751 4.478 1.00 79.31 89 GLU A CA 1
ATOM 717 C C . GLU A 1 89 ? 4.302 -2.572 4.167 1.00 79.31 89 GLU A C 1
ATOM 719 O O . GLU A 1 89 ? 4.742 -1.482 3.822 1.00 79.31 89 GLU A O 1
ATOM 724 N N . ASN A 1 90 ? 5.087 -3.638 4.339 1.00 70.75 90 ASN A N 1
ATOM 725 C CA . ASN A 1 90 ? 6.524 -3.658 4.029 1.00 70.75 90 ASN A CA 1
ATOM 726 C C . ASN A 1 90 ? 7.358 -2.514 4.653 1.00 70.75 90 ASN A C 1
ATOM 728 O O . ASN A 1 90 ? 8.415 -2.166 4.138 1.00 70.75 90 ASN A O 1
ATOM 732 N N . GLY A 1 91 ? 6.914 -1.958 5.785 1.00 67.56 91 GLY A N 1
ATOM 733 C CA . GLY A 1 91 ? 7.597 -0.875 6.506 1.00 67.56 91 GLY A CA 1
ATOM 734 C C . GLY A 1 91 ? 6.949 0.501 6.342 1.00 67.56 91 GLY A C 1
ATOM 735 O O . GLY A 1 91 ? 7.100 1.340 7.231 1.00 67.56 91 GLY A O 1
ATOM 736 N N . ASP A 1 92 ? 6.144 0.706 5.300 1.00 68.62 92 ASP A N 1
ATOM 737 C CA . ASP A 1 92 ? 5.377 1.937 5.122 1.00 68.62 92 ASP A CA 1
ATOM 738 C C . ASP A 1 92 ? 4.136 1.900 6.004 1.00 68.62 92 ASP A C 1
ATOM 740 O O . ASP A 1 92 ? 3.331 0.977 5.909 1.00 68.62 92 ASP A O 1
ATOM 744 N N . THR A 1 93 ? 3.988 2.891 6.887 1.00 78.62 93 THR A N 1
ATOM 745 C CA . THR A 1 93 ? 2.910 2.946 7.884 1.00 78.62 93 THR A CA 1
ATOM 746 C C . THR A 1 93 ? 2.062 4.191 7.700 1.00 78.62 93 THR A C 1
ATOM 748 O O . THR A 1 93 ? 2.570 5.311 7.706 1.00 78.62 93 THR A O 1
ATOM 751 N N . PHE A 1 94 ? 0.752 3.999 7.592 1.00 78.81 94 PHE A N 1
ATOM 752 C CA . PHE A 1 94 ? -0.225 5.067 7.473 1.00 78.81 94 PHE A CA 1
ATOM 753 C C . PHE A 1 94 ? -1.273 4.963 8.570 1.00 78.81 94 PHE A C 1
ATOM 755 O O . PHE A 1 94 ? -1.662 3.883 9.011 1.00 78.81 94 PHE A O 1
ATOM 762 N N . TYR A 1 95 ? -1.767 6.123 8.979 1.00 81.00 95 TYR A N 1
ATOM 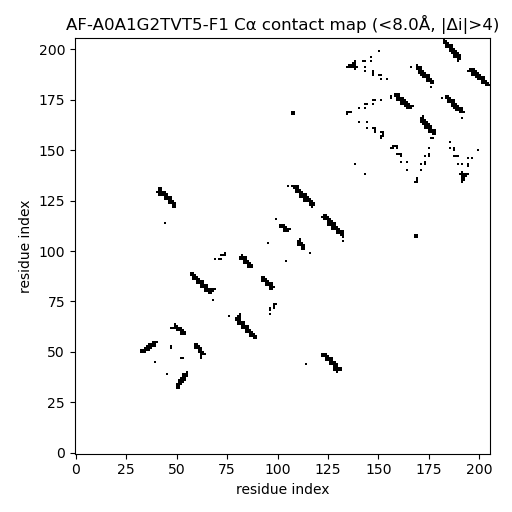763 C CA . TYR A 1 95 ? -2.785 6.243 10.005 1.00 81.00 95 TYR A CA 1
ATOM 764 C C . TYR A 1 95 ? -4.021 6.862 9.387 1.00 81.00 95 TYR A C 1
ATOM 766 O O . TYR A 1 95 ? -3.950 7.961 8.833 1.00 81.00 95 TYR A O 1
ATOM 774 N N . PHE A 1 96 ? -5.162 6.196 9.510 1.00 79.94 96 PHE A N 1
ATOM 775 C CA . PHE A 1 96 ? -6.432 6.795 9.135 1.00 79.94 96 PHE A CA 1
ATOM 776 C C . PHE A 1 96 ? -7.385 6.840 10.321 1.00 79.94 96 PHE A C 1
ATOM 778 O O . PHE A 1 96 ? -7.528 5.871 11.070 1.00 79.94 96 PHE A O 1
ATOM 785 N N . PRO A 1 97 ? -8.031 7.994 10.517 1.00 76.38 97 PRO A N 1
ATOM 786 C CA . PRO A 1 97 ? -8.964 8.158 11.608 1.00 76.38 97 PRO A CA 1
ATOM 787 C C . PRO A 1 97 ? -10.256 7.410 11.333 1.00 76.38 97 PRO A C 1
ATOM 789 O O . PRO A 1 97 ? -10.698 7.365 10.185 1.00 76.38 97 PRO A O 1
ATOM 792 N N . ILE A 1 98 ? -10.869 6.867 12.384 1.00 74.06 98 ILE A N 1
ATOM 793 C CA . ILE A 1 98 ? -12.194 6.264 12.316 1.00 74.06 98 ILE A CA 1
ATOM 794 C C . ILE A 1 98 ? -13.242 7.337 12.642 1.00 74.06 98 ILE A C 1
ATOM 796 O O . ILE A 1 98 ? -13.250 7.901 13.731 1.00 74.06 98 ILE A O 1
ATOM 800 N N . ASN A 1 99 ? -14.142 7.625 11.705 1.00 67.25 99 ASN A N 1
ATOM 801 C CA . ASN A 1 99 ? -15.329 8.444 11.934 1.00 67.25 99 ASN A CA 1
ATOM 802 C C . ASN A 1 99 ? -16.584 7.675 11.480 1.00 67.25 99 ASN A C 1
ATOM 804 O O . ASN A 1 99 ? -16.493 6.694 10.744 1.00 67.25 99 ASN A O 1
ATOM 808 N N . LYS A 1 100 ? -17.777 8.121 11.895 1.00 59.38 100 LYS A N 1
ATOM 809 C CA . LYS A 1 100 ? -19.063 7.473 11.549 1.00 59.38 100 LYS A CA 1
ATOM 810 C C . LYS A 1 100 ? -19.366 7.428 10.036 1.00 59.38 100 LYS A C 1
ATOM 812 O O . LYS A 1 100 ? -20.346 6.813 9.636 1.00 59.38 100 LYS A O 1
ATOM 817 N N . LYS A 1 101 ? -18.576 8.108 9.197 1.00 57.44 101 LYS A N 1
ATOM 818 C CA . LYS A 1 101 ? -18.754 8.216 7.741 1.00 57.44 101 LYS A CA 1
ATOM 819 C C . LYS A 1 101 ? -17.445 7.908 7.016 1.00 57.44 101 LYS A C 1
ATOM 821 O O . LYS A 1 101 ? -16.938 8.754 6.279 1.00 57.44 101 LYS A O 1
ATOM 826 N N . LEU A 1 102 ? -16.881 6.721 7.218 1.00 60.91 102 LEU A N 1
ATOM 827 C CA . LEU A 1 102 ? -15.766 6.289 6.383 1.00 60.91 102 LEU A CA 1
ATOM 828 C C . LEU A 1 102 ? -16.272 5.679 5.079 1.00 60.91 102 LEU A C 1
ATOM 830 O O . LEU A 1 102 ? -16.784 4.562 5.103 1.00 60.91 102 LEU A O 1
ATOM 834 N N . PRO A 1 103 ? -16.083 6.349 3.924 1.00 62.69 103 PRO A N 1
ATOM 835 C CA . PRO A 1 103 ? -15.877 5.601 2.699 1.00 62.69 103 PRO A CA 1
ATOM 836 C C . PRO A 1 103 ? -14.594 4.774 2.841 1.00 62.69 103 PRO A C 1
ATOM 838 O O . PRO A 1 103 ? -13.716 5.087 3.657 1.00 62.69 103 PRO A O 1
ATOM 841 N N . SER A 1 104 ? -14.492 3.725 2.035 1.00 69.44 104 SER A N 1
ATOM 842 C CA . SER A 1 104 ? -13.302 2.890 1.948 1.00 69.44 104 SER A CA 1
ATOM 843 C C . SER A 1 104 ? -12.020 3.721 1.825 1.00 69.44 104 SER A C 1
ATOM 845 O O . SER A 1 104 ? -11.966 4.757 1.1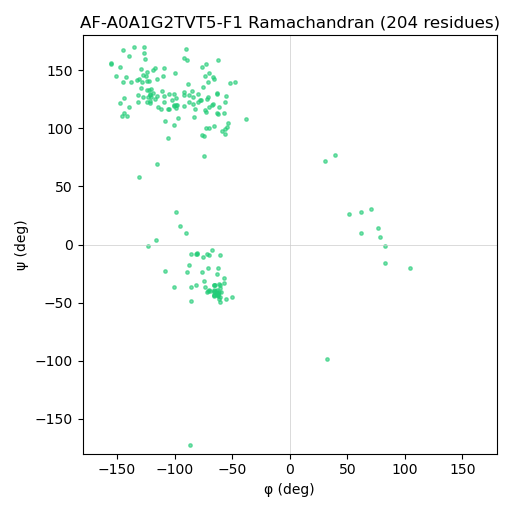54 1.00 69.44 104 SER A O 1
ATOM 847 N N . LYS A 1 105 ? -10.970 3.287 2.524 1.00 75.38 105 LYS A N 1
ATOM 848 C CA . LYS A 1 105 ? -9.633 3.871 2.433 1.00 75.38 105 LYS A CA 1
ATOM 849 C C . LYS A 1 105 ? -8.773 2.966 1.575 1.00 75.38 105 LYS A C 1
ATOM 851 O O . LYS A 1 105 ? -8.632 1.778 1.844 1.00 75.38 105 LYS A O 1
ATOM 856 N N . VAL A 1 106 ? -8.206 3.548 0.529 1.00 71.50 106 VAL A N 1
ATOM 857 C CA . VAL A 1 106 ? -7.305 2.850 -0.382 1.00 71.50 106 VAL A CA 1
ATOM 858 C C . VAL A 1 106 ? -5.880 3.037 0.112 1.00 71.50 106 VAL A C 1
ATOM 860 O O . VAL A 1 106 ? -5.458 4.158 0.393 1.00 71.50 106 VAL A O 1
ATOM 863 N N . PHE A 1 107 ? -5.152 1.935 0.196 1.00 70.75 107 PHE A N 1
ATOM 864 C CA . PHE A 1 107 ? -3.796 1.865 0.703 1.00 70.75 107 PHE A CA 1
ATOM 865 C C . PHE A 1 107 ? -2.986 0.913 -0.177 1.00 70.75 107 PHE A C 1
ATOM 867 O O . PHE A 1 107 ? -3.351 -0.249 -0.267 1.00 70.75 107 PHE A O 1
ATOM 874 N N . HIS A 1 108 ? -1.932 1.392 -0.846 1.00 69.44 108 HIS A N 1
ATOM 875 C CA . HIS A 1 108 ? -1.112 0.626 -1.805 1.00 69.44 108 HIS A CA 1
ATOM 876 C C . HIS A 1 108 ? -1.905 -0.440 -2.599 1.00 69.44 108 HIS A C 1
ATOM 878 O O . HIS A 1 108 ? -2.581 -0.095 -3.576 1.00 69.44 108 HIS A O 1
ATOM 884 N N . ARG A 1 109 ? -1.852 -1.711 -2.165 1.00 69.25 109 ARG A N 1
ATOM 885 C CA . ARG A 1 109 ? -2.503 -2.883 -2.783 1.00 69.25 109 ARG A CA 1
ATOM 886 C C . ARG A 1 109 ? -3.934 -3.156 -2.347 1.00 69.25 109 ARG A C 1
ATOM 888 O O . ARG A 1 109 ? -4.619 -3.937 -3.007 1.00 69.25 109 ARG A O 1
ATOM 895 N N . TYR A 1 110 ? -4.368 -2.587 -1.236 1.00 77.44 110 TYR A N 1
ATOM 896 C CA . TYR A 1 110 ? -5.584 -2.974 -0.547 1.00 77.44 110 TYR A CA 1
ATOM 897 C C . TYR A 1 110 ? -6.554 -1.803 -0.406 1.00 77.44 110 TYR A C 1
ATOM 899 O O . TYR A 1 110 ? -6.194 -0.663 -0.130 1.00 77.44 110 TYR A O 1
ATOM 907 N N . GLU A 1 111 ? -7.829 -2.097 -0.578 1.00 83.75 111 GLU A N 1
ATOM 908 C CA . GLU A 1 111 ? -8.914 -1.232 -0.159 1.00 83.75 111 GLU A CA 1
ATOM 909 C C . GLU A 1 111 ? -9.438 -1.755 1.176 1.00 83.75 111 GLU A C 1
ATOM 911 O O . GLU A 1 111 ? -9.917 -2.887 1.274 1.00 83.75 111 GLU A O 1
ATOM 916 N N . ILE A 1 112 ? -9.324 -0.931 2.213 1.00 84.25 112 ILE A N 1
ATOM 917 C CA . ILE A 1 112 ? -9.757 -1.250 3.569 1.00 84.25 112 ILE A CA 1
ATOM 918 C C . ILE A 1 112 ? -11.036 -0.471 3.830 1.00 84.25 112 ILE A C 1
ATOM 920 O O . ILE A 1 112 ? -11.062 0.760 3.821 1.00 84.25 112 ILE A O 1
ATOM 924 N N . SER A 1 113 ? -12.120 -1.203 4.037 1.00 85.56 113 SER A N 1
ATOM 925 C CA . SER A 1 113 ? -13.442 -0.639 4.279 1.00 85.56 113 SER A CA 1
ATOM 926 C C . SER A 1 113 ? -13.865 -0.893 5.712 1.00 85.56 113 SER A C 1
ATOM 928 O O . SER A 1 113 ? -13.783 -2.021 6.197 1.00 85.56 113 SER A O 1
ATOM 930 N N . LEU A 1 114 ? -14.348 0.157 6.369 1.00 85.56 114 LEU A N 1
ATOM 931 C CA . LEU A 1 114 ? -15.021 0.042 7.651 1.00 85.56 114 LEU A CA 1
ATOM 932 C C . LEU A 1 114 ? -16.480 -0.337 7.409 1.00 85.56 114 LEU A C 1
ATOM 934 O O . LEU A 1 114 ? -17.215 0.421 6.783 1.00 85.56 114 LEU A O 1
ATOM 938 N N . VAL A 1 115 ? -16.874 -1.518 7.877 1.00 85.62 115 VAL A N 1
ATOM 939 C CA . VAL A 1 115 ? -18.242 -2.032 7.738 1.00 85.62 115 VAL A CA 1
ATOM 940 C C . VAL A 1 115 ? -19.112 -1.519 8.875 1.00 85.62 115 VAL A C 1
ATOM 942 O O . VAL A 1 115 ? -20.206 -1.021 8.637 1.00 85.62 115 VAL A O 1
ATOM 945 N N . ASP A 1 116 ? -18.619 -1.642 10.107 1.00 82.75 116 ASP A N 1
ATOM 946 C CA . ASP A 1 116 ? -19.344 -1.234 11.305 1.00 82.75 116 ASP A CA 1
ATOM 947 C C . ASP A 1 116 ? -18.377 -0.924 12.454 1.00 82.75 116 ASP A C 1
ATOM 949 O O . ASP A 1 116 ? -17.245 -1.421 12.491 1.00 82.75 116 ASP A O 1
ATOM 953 N N . ILE A 1 117 ? -18.838 -0.108 13.397 1.00 81.62 117 ILE A N 1
ATOM 954 C CA . ILE A 1 117 ? -18.128 0.226 14.627 1.00 81.62 117 ILE A CA 1
ATOM 955 C C . ILE A 1 117 ? -19.037 -0.119 15.802 1.00 81.62 117 ILE A C 1
ATOM 957 O O . ILE A 1 117 ? -20.109 0.462 15.961 1.00 81.62 117 ILE A O 1
ATOM 961 N N . ASN A 1 118 ? -18.548 -0.971 16.697 1.00 79.88 118 ASN A N 1
ATOM 962 C CA . ASN A 1 118 ? -19.204 -1.232 17.967 1.00 79.88 118 ASN A CA 1
ATOM 963 C C . ASN A 1 118 ? -18.394 -0.606 19.111 1.00 79.88 118 ASN A C 1
ATOM 965 O O . ASN A 1 118 ? -17.318 -1.095 19.467 1.00 79.88 118 ASN A O 1
ATOM 969 N N . ILE A 1 119 ? -18.912 0.497 19.659 1.00 74.06 119 ILE A N 1
ATOM 970 C CA . ILE A 1 119 ? -18.389 1.169 20.856 1.00 74.06 119 ILE A CA 1
ATOM 971 C C . ILE A 1 119 ? -19.355 0.863 22.003 1.00 74.06 119 ILE A C 1
ATOM 973 O O . ILE A 1 119 ? -20.344 1.568 22.197 1.00 74.06 119 ILE A O 1
ATOM 977 N N . GLY A 1 120 ? -19.081 -0.210 22.743 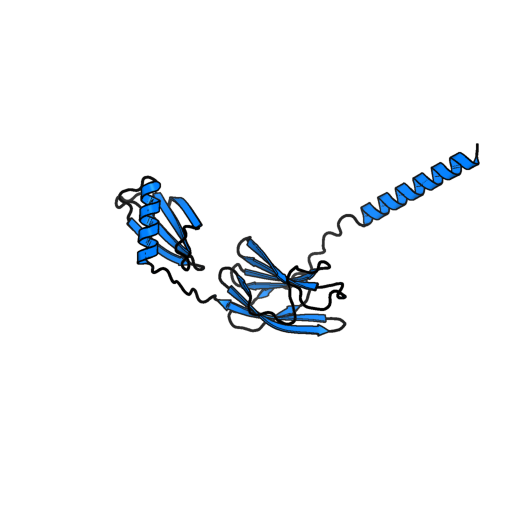1.00 67.12 120 GLY A N 1
ATOM 978 C CA . GLY A 1 120 ? -19.740 -0.499 24.015 1.00 67.12 120 GLY A CA 1
ATOM 979 C C . GLY A 1 120 ? -18.983 0.113 25.196 1.00 67.12 120 GLY A C 1
ATOM 980 O O . GLY A 1 120 ? -17.831 0.525 25.061 1.00 67.12 120 GLY A O 1
ATOM 981 N N . GLU A 1 121 ? -19.605 0.119 26.379 1.00 62.06 121 GLU A N 1
ATOM 982 C CA . GLU A 1 121 ? -19.023 0.692 27.609 1.00 62.06 121 GLU A CA 1
ATOM 983 C C . GLU A 1 121 ? -17.661 0.078 27.985 1.00 62.06 121 GLU A C 1
ATOM 985 O O . GLU A 1 121 ? -16.789 0.786 28.478 1.00 62.06 121 GLU A O 1
ATOM 990 N N . ASN A 1 122 ? -17.455 -1.215 27.698 1.00 59.12 122 ASN A N 1
ATOM 991 C CA . ASN A 1 122 ? -16.244 -1.963 28.071 1.00 59.12 122 ASN A CA 1
ATOM 992 C C . ASN 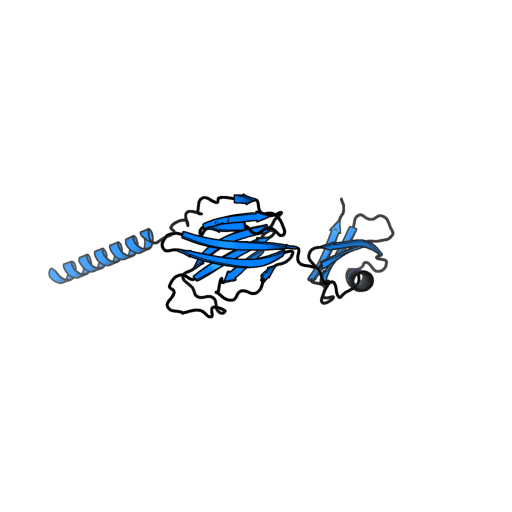A 1 122 ? -15.500 -2.601 26.886 1.00 59.12 122 ASN A C 1
ATOM 994 O O . ASN A 1 122 ? -14.488 -3.271 27.090 1.00 59.12 122 ASN A O 1
ATOM 998 N N . LEU A 1 123 ? -16.004 -2.462 25.657 1.00 61.91 123 LEU A N 1
ATOM 999 C CA . LEU A 1 123 ? -15.407 -3.114 24.493 1.00 61.91 123 LEU A CA 1
ATOM 1000 C C . LEU A 1 123 ? -15.590 -2.252 23.250 1.00 61.91 123 LEU A C 1
ATOM 1002 O O . LEU A 1 123 ? -16.715 -1.944 22.8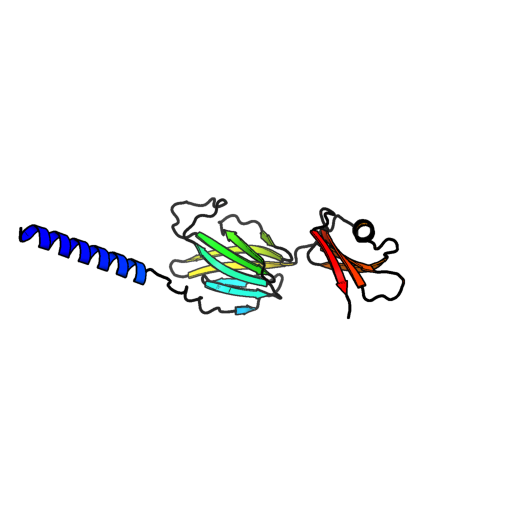56 1.00 61.91 123 LEU A O 1
ATOM 1006 N N . ARG A 1 124 ? -14.467 -1.893 22.628 1.00 77.56 124 ARG A N 1
ATOM 1007 C CA . ARG A 1 124 ? -14.436 -1.217 21.334 1.00 77.56 124 ARG A CA 1
ATOM 1008 C C . ARG A 1 124 ? -13.924 -2.185 20.288 1.00 77.56 124 ARG A C 1
ATOM 1010 O O . ARG A 1 124 ? -12.876 -2.810 20.457 1.00 77.56 124 ARG A O 1
ATOM 1017 N N . SER A 1 125 ? -14.683 -2.324 19.214 1.00 83.94 125 SER A N 1
ATOM 1018 C CA . SER A 1 125 ? -14.320 -3.190 18.102 1.00 83.94 125 SER A CA 1
ATOM 1019 C C . SER A 1 125 ? -14.821 -2.628 16.787 1.00 83.94 125 SER A C 1
ATOM 1021 O O . SER A 1 125 ? -15.817 -1.904 16.739 1.00 83.94 125 SER A O 1
ATOM 1023 N N . ILE A 1 126 ? -14.110 -2.970 15.725 1.00 85.25 126 ILE A N 1
ATOM 1024 C CA . ILE A 1 126 ? -14.424 -2.559 14.366 1.00 85.25 126 ILE A CA 1
ATOM 1025 C C . ILE A 1 126 ? -14.567 -3.792 13.488 1.00 85.25 126 ILE A C 1
ATOM 1027 O O . ILE A 1 126 ? -13.804 -4.749 13.615 1.00 85.25 126 ILE A O 1
ATOM 1031 N N . ASN A 1 127 ? -15.542 -3.751 12.588 1.00 86.81 127 ASN A N 1
ATOM 1032 C CA . ASN A 1 127 ? -15.674 -4.725 11.518 1.00 86.81 127 ASN A CA 1
ATOM 1033 C C . ASN A 1 127 ? -15.057 -4.132 10.258 1.00 86.81 127 ASN A C 1
ATOM 1035 O O . ASN A 1 127 ? -15.488 -3.078 9.783 1.00 86.81 127 ASN A O 1
ATOM 1039 N N . LEU A 1 128 ? -14.043 -4.803 9.725 1.00 87.38 128 LEU A N 1
ATOM 1040 C CA . LEU A 1 128 ? -13.311 -4.370 8.543 1.00 87.38 128 LEU A CA 1
ATOM 1041 C C . LEU A 1 128 ? -13.471 -5.378 7.412 1.00 87.38 128 LEU A C 1
ATOM 1043 O O . LEU A 1 128 ? -13.626 -6.573 7.643 1.00 87.38 128 LEU A O 1
ATOM 1047 N N . THR A 1 129 ? -13.380 -4.895 6.179 1.00 87.38 129 THR A N 1
ATOM 1048 C CA . THR A 1 129 ? -13.174 -5.727 4.991 1.00 87.38 129 THR A CA 1
ATOM 1049 C C . THR A 1 129 ? -11.932 -5.246 4.269 1.00 87.38 129 THR A C 1
ATOM 1051 O O . THR A 1 129 ? -11.782 -4.048 4.029 1.00 87.38 129 THR A O 1
ATOM 1054 N N . VAL A 1 130 ? -11.061 -6.181 3.898 1.00 85.81 130 VAL A N 1
ATOM 1055 C CA . VAL A 1 130 ? -9.873 -5.907 3.085 1.00 85.81 130 VAL A CA 1
ATOM 1056 C C . VAL A 1 130 ? -10.097 -6.513 1.712 1.00 85.81 130 VAL A C 1
ATOM 1058 O O . VAL A 1 130 ? -10.349 -7.710 1.585 1.00 85.81 130 VAL A O 1
ATOM 1061 N N . ARG A 1 131 ? -10.025 -5.690 0.672 1.00 82.06 131 ARG A N 1
ATOM 1062 C CA . ARG A 1 131 ? -10.132 -6.125 -0.723 1.00 82.06 131 ARG A CA 1
ATOM 1063 C C . ARG A 1 131 ? -8.847 -5.791 -1.448 1.00 82.06 131 ARG A C 1
ATOM 1065 O O . ARG A 1 131 ? -8.198 -4.803 -1.123 1.00 82.06 131 ARG A O 1
ATOM 1072 N N . SER A 1 132 ? -8.483 -6.576 -2.454 1.00 74.62 132 SER A N 1
ATOM 1073 C CA . SER A 1 132 ? -7.456 -6.140 -3.396 1.00 74.62 132 SER A CA 1
ATOM 1074 C C . SER A 1 132 ? -7.961 -4.897 -4.123 1.00 74.62 132 SER A C 1
ATOM 1076 O O . SER A 1 132 ? -9.066 -4.911 -4.672 1.00 74.62 132 SER A O 1
ATOM 1078 N N . LYS A 1 133 ? -7.151 -3.843 -4.163 1.00 74.44 133 LYS A N 1
ATOM 1079 C CA . LYS A 1 133 ? -7.406 -2.683 -5.009 1.00 74.44 133 LYS A CA 1
ATOM 1080 C C . LYS A 1 133 ? -7.538 -3.177 -6.449 1.00 74.44 133 LYS A C 1
ATOM 1082 O O . LYS A 1 133 ? -6.614 -3.798 -6.973 1.00 74.44 133 LYS A O 1
ATOM 1087 N N . GLN A 1 134 ? -8.664 -2.894 -7.099 1.00 58.81 134 GLN A N 1
ATOM 1088 C CA . GLN A 1 134 ? -8.721 -3.015 -8.552 1.00 58.81 134 GLN A CA 1
ATOM 1089 C C . GLN A 1 134 ? -7.731 -2.002 -9.131 1.00 58.81 134 GLN A C 1
ATOM 1091 O O . GLN A 1 134 ? -7.893 -0.790 -8.971 1.00 58.81 134 GLN A O 1
ATOM 1096 N N . ILE A 1 135 ? -6.662 -2.497 -9.752 1.00 60.69 135 ILE A N 1
ATOM 1097 C CA . ILE A 1 135 ? -5.719 -1.646 -10.469 1.00 60.69 135 ILE A CA 1
ATOM 1098 C C . ILE A 1 135 ? -6.416 -1.232 -11.767 1.00 60.69 135 ILE A C 1
ATOM 1100 O O . ILE A 1 135 ? -6.374 -1.950 -12.761 1.00 60.69 135 ILE A O 1
ATOM 1104 N N . ASN A 1 136 ? -7.079 -0.076 -11.756 1.00 58.28 136 ASN A N 1
ATOM 1105 C CA . ASN A 1 136 ? -7.533 0.573 -12.983 1.00 58.28 136 ASN A CA 1
ATOM 1106 C C . ASN A 1 136 ? -6.320 1.198 -13.683 1.00 58.28 136 ASN A C 1
ATOM 1108 O O . ASN A 1 136 ? -6.114 2.406 -13.606 1.00 58.28 136 ASN A O 1
ATOM 1112 N N . ALA A 1 137 ? -5.496 0.375 -14.333 1.00 64.38 137 ALA A N 1
ATOM 1113 C CA . ALA A 1 137 ? -4.391 0.871 -15.141 1.00 64.38 137 ALA A CA 1
ATOM 1114 C C . ALA A 1 137 ? -4.953 1.711 -16.300 1.00 64.38 137 ALA A C 1
ATOM 1116 O O . ALA A 1 137 ? -5.631 1.193 -17.185 1.00 64.38 137 ALA A O 1
ATOM 1117 N N . LYS A 1 138 ? -4.705 3.024 -16.267 1.00 81.81 138 LYS A N 1
ATOM 1118 C CA . LYS A 1 138 ? -4.995 3.925 -17.393 1.00 81.81 138 LYS A CA 1
ATOM 1119 C C . LYS A 1 138 ? -3.889 3.865 -18.435 1.00 81.81 138 LYS A C 1
ATOM 1121 O O . LYS A 1 138 ? -4.168 3.983 -19.620 1.00 81.81 138 LYS A O 1
ATOM 1126 N N . ILE 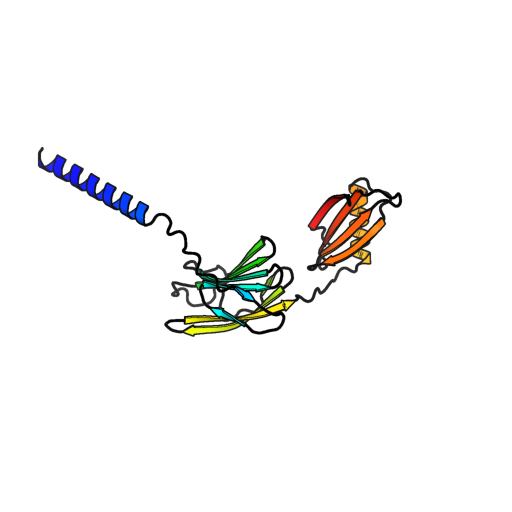A 1 139 ? -2.657 3.698 -17.965 1.00 87.06 139 ILE A N 1
ATOM 1127 C CA . ILE A 1 139 ? -1.471 3.557 -18.795 1.00 87.06 139 ILE A CA 1
ATOM 1128 C C . ILE A 1 139 ? -1.364 2.102 -19.214 1.00 87.06 139 ILE A C 1
ATOM 1130 O O . ILE A 1 139 ? -1.274 1.203 -18.370 1.00 87.06 139 ILE A O 1
ATOM 1134 N N . LEU A 1 140 ? -1.377 1.888 -20.522 1.00 88.44 140 LEU A N 1
ATOM 1135 C CA . LEU A 1 140 ? -1.198 0.566 -21.105 1.00 88.44 140 LEU A CA 1
ATOM 1136 C C . LEU A 1 140 ? 0.261 0.120 -20.964 1.00 88.44 140 LEU A C 1
ATOM 1138 O O . LEU A 1 140 ? 1.170 0.950 -20.911 1.00 88.44 140 LEU A O 1
ATOM 1142 N N . GLU A 1 141 ? 0.492 -1.194 -20.960 1.00 89.19 141 GLU A N 1
ATOM 1143 C CA . GLU A 1 141 ? 1.842 -1.775 -20.896 1.00 89.19 141 GLU A CA 1
ATOM 1144 C C . GLU A 1 141 ? 2.776 -1.145 -21.941 1.00 89.19 141 GLU A C 1
ATOM 1146 O O . GLU A 1 141 ? 3.887 -0.741 -21.621 1.00 89.19 141 GLU A O 1
ATOM 1151 N N . GLU A 1 142 ? 2.305 -0.981 -23.178 1.00 91.94 142 GLU A N 1
ATOM 1152 C CA . GLU A 1 142 ? 3.081 -0.400 -24.279 1.00 91.94 142 GLU A CA 1
ATOM 1153 C C . GLU A 1 142 ? 3.530 1.042 -24.006 1.00 91.94 142 GLU A C 1
ATOM 1155 O O . GLU A 1 142 ? 4.631 1.446 -24.387 1.00 91.94 142 GLU A O 1
ATOM 1160 N N . GLU A 1 143 ? 2.682 1.838 -23.356 1.00 92.31 143 GLU A N 1
ATOM 1161 C CA . GLU A 1 143 ? 3.003 3.213 -22.977 1.00 92.31 143 GLU A CA 1
ATOM 1162 C C . GLU A 1 143 ? 4.011 3.240 -21.828 1.00 92.31 143 GLU A C 1
ATOM 1164 O O . GLU A 1 143 ? 4.973 4.008 -21.874 1.00 92.31 143 GLU A O 1
ATOM 1169 N N . ALA A 1 144 ? 3.847 2.355 -20.841 1.00 92.69 144 ALA A N 1
ATOM 1170 C CA . ALA A 1 144 ? 4.808 2.193 -19.757 1.00 92.69 144 ALA A CA 1
ATOM 1171 C C . ALA A 1 144 ? 6.178 1.731 -20.280 1.00 92.69 144 ALA A C 1
ATOM 1173 O O . ALA A 1 144 ? 7.203 2.297 -19.908 1.00 92.69 144 ALA A O 1
ATOM 1174 N N . VAL A 1 145 ? 6.211 0.782 -21.219 1.00 95.94 145 VAL A N 1
ATOM 1175 C CA . VAL A 1 145 ? 7.445 0.325 -21.874 1.00 95.94 145 VAL A CA 1
ATOM 1176 C C . VAL A 1 145 ? 8.136 1.473 -22.609 1.00 95.94 145 VAL A C 1
ATOM 1178 O O . VAL A 1 145 ? 9.339 1.661 -22.443 1.00 95.94 145 VAL A O 1
ATOM 1181 N N . LYS A 1 146 ? 7.401 2.297 -23.368 1.00 96.19 146 LYS A N 1
ATOM 1182 C CA . LYS A 1 146 ? 7.981 3.477 -24.041 1.00 96.19 146 LYS A CA 1
ATOM 1183 C C . LYS A 1 146 ? 8.605 4.457 -23.049 1.00 96.19 146 LYS A C 1
ATOM 1185 O O . LYS A 1 146 ? 9.661 5.019 -23.331 1.00 96.19 146 LYS A O 1
ATOM 1190 N N . THR A 1 147 ? 7.957 4.679 -21.909 1.00 96.06 147 THR A N 1
ATOM 1191 C CA . THR A 1 147 ? 8.487 5.538 -20.842 1.00 96.06 147 THR A CA 1
ATOM 1192 C C . THR A 1 147 ? 9.746 4.936 -20.218 1.00 96.06 147 THR A C 1
ATOM 1194 O O . THR A 1 147 ? 10.732 5.650 -20.048 1.00 96.06 147 THR A O 1
ATOM 1197 N N . ALA A 1 148 ? 9.750 3.629 -19.950 1.00 96.00 148 ALA A N 1
ATOM 1198 C CA . ALA A 1 148 ? 10.897 2.925 -19.386 1.00 96.00 148 ALA A CA 1
ATOM 1199 C C . ALA A 1 148 ? 12.116 2.941 -20.319 1.00 96.00 148 ALA A C 1
ATOM 1201 O O . ALA A 1 148 ? 13.220 3.228 -19.867 1.00 96.00 148 ALA A O 1
ATOM 1202 N N . LEU A 1 149 ? 11.920 2.714 -21.622 1.00 95.56 149 LEU A N 1
ATOM 1203 C CA . LEU A 1 149 ? 12.995 2.757 -22.621 1.00 95.56 149 LEU A CA 1
ATOM 1204 C C . LEU A 1 149 ? 13.651 4.141 -22.693 1.00 95.56 149 LEU A C 1
ATOM 1206 O O . LEU A 1 149 ? 14.868 4.249 -22.588 1.00 95.56 149 LEU A O 1
ATOM 1210 N N . LYS A 1 150 ? 12.850 5.211 -22.753 1.00 95.56 150 LYS A N 1
ATOM 1211 C CA . LYS A 1 150 ? 13.371 6.590 -22.736 1.00 95.56 150 LYS A CA 1
ATOM 1212 C C . LYS A 1 150 ? 14.142 6.916 -21.463 1.00 95.56 150 LYS A C 1
ATOM 1214 O O . LYS A 1 150 ? 15.074 7.715 -21.487 1.00 95.56 150 LYS A O 1
ATOM 1219 N N . GLU A 1 151 ? 13.724 6.363 -20.329 1.00 95.38 151 GLU A N 1
ATOM 1220 C CA . GLU A 1 151 ? 14.444 6.554 -19.074 1.00 95.38 151 GLU A CA 1
ATOM 1221 C C . GLU A 1 151 ? 15.749 5.748 -19.045 1.00 95.38 151 GLU A C 1
ATOM 1223 O O . GLU A 1 151 ? 16.763 6.241 -18.553 1.00 95.38 151 GLU A O 1
ATOM 1228 N N . ALA A 1 152 ? 15.762 4.547 -19.623 1.00 91.94 152 ALA A N 1
ATOM 1229 C CA . ALA A 1 152 ? 16.961 3.727 -19.754 1.00 91.94 152 ALA A CA 1
ATOM 1230 C C . ALA A 1 152 ? 18.005 4.362 -20.694 1.00 91.94 152 ALA A C 1
ATOM 1232 O O . ALA A 1 152 ? 19.190 4.377 -20.354 1.00 91.94 152 ALA A O 1
ATOM 1233 N N . GLU A 1 153 ? 17.577 4.987 -21.796 1.00 91.19 153 GLU A N 1
ATOM 1234 C CA . GLU A 1 153 ? 18.442 5.774 -22.693 1.00 91.19 153 GLU A CA 1
ATOM 1235 C C . GLU A 1 153 ? 19.192 6.873 -21.921 1.00 91.19 153 GLU A C 1
ATOM 1237 O O . GLU A 1 153 ? 20.417 6.970 -21.998 1.00 91.19 153 GLU A O 1
ATOM 1242 N N . LYS A 1 154 ? 18.491 7.638 -21.068 1.00 91.00 154 LYS A N 1
ATOM 1243 C CA . LYS A 1 154 ? 19.122 8.649 -20.191 1.00 91.00 154 LYS A CA 1
ATOM 1244 C C . LYS A 1 154 ? 20.109 8.054 -19.181 1.00 91.00 154 LYS A C 1
ATOM 1246 O O . LYS A 1 154 ? 20.943 8.777 -18.643 1.00 91.00 154 LYS A O 1
ATOM 1251 N N . ASN A 1 155 ? 20.004 6.756 -18.902 1.00 85.62 155 ASN A N 1
ATOM 1252 C CA . ASN A 1 155 ? 20.879 6.008 -18.002 1.00 85.62 155 ASN A CA 1
ATOM 1253 C C . ASN A 1 155 ? 22.028 5.277 -18.735 1.00 85.62 155 ASN A C 1
ATOM 1255 O O . ASN A 1 155 ? 22.708 4.442 -18.120 1.00 85.62 155 ASN A O 1
ATOM 1259 N N . ASN A 1 156 ? 22.297 5.654 -19.994 1.00 85.56 156 ASN A N 1
ATOM 1260 C CA . ASN A 1 156 ? 23.313 5.107 -20.906 1.00 85.56 156 ASN A CA 1
ATOM 1261 C C . ASN A 1 156 ? 23.017 3.687 -21.416 1.00 85.56 156 ASN A C 1
ATOM 1263 O O . ASN A 1 156 ? 23.944 2.916 -21.660 1.00 85.56 156 ASN A O 1
A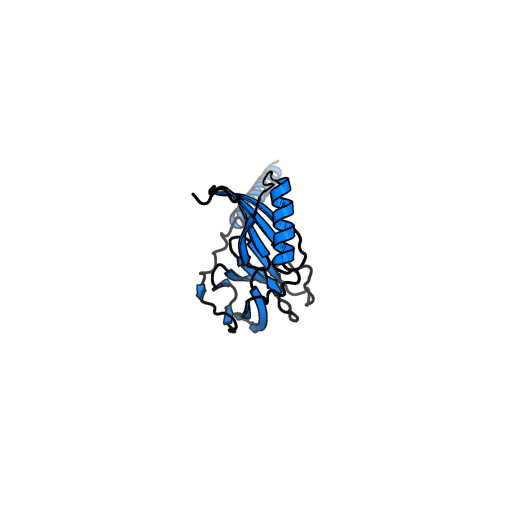TOM 1267 N N . LEU A 1 157 ? 21.739 3.330 -21.556 1.00 85.25 157 LEU A N 1
ATOM 1268 C CA . LEU A 1 157 ? 21.309 2.076 -22.172 1.00 85.25 157 LEU A CA 1
ATOM 1269 C C . LEU A 1 157 ? 20.534 2.374 -23.466 1.00 85.25 157 LEU A C 1
ATOM 1271 O O . LEU A 1 157 ? 19.317 2.221 -23.521 1.00 85.25 157 LEU A O 1
ATOM 1275 N N . GLU A 1 158 ? 21.250 2.859 -24.485 1.00 81.88 158 GLU A N 1
ATOM 1276 C CA . GLU A 1 158 ? 20.667 3.341 -25.751 1.00 81.88 158 GLU A CA 1
ATOM 1277 C C . GLU A 1 158 ? 19.988 2.226 -26.566 1.00 81.88 158 GLU A C 1
ATOM 1279 O O . GLU A 1 158 ? 18.933 2.445 -27.150 1.00 81.88 158 GLU A O 1
ATOM 1284 N N . ASP A 1 159 ? 20.539 1.009 -26.529 1.00 83.38 159 ASP A N 1
ATOM 1285 C CA . ASP A 1 159 ? 20.001 -0.175 -27.220 1.00 83.38 159 ASP A CA 1
ATOM 1286 C C . ASP A 1 159 ? 19.187 -1.091 -26.281 1.00 83.38 159 ASP A C 1
ATOM 1288 O O . ASP A 1 159 ? 19.148 -2.314 -26.450 1.00 83.38 159 ASP A O 1
ATOM 1292 N N . GLY A 1 160 ? 18.590 -0.515 -25.235 1.00 85.38 160 GLY A N 1
ATOM 1293 C CA . GLY A 1 160 ? 17.829 -1.260 -24.237 1.00 85.38 160 GLY A CA 1
ATOM 1294 C C . GLY A 1 160 ? 16.548 -1.888 -24.797 1.00 85.38 160 GLY A C 1
ATOM 1295 O O . GLY A 1 160 ? 15.841 -1.293 -25.607 1.00 85.38 160 GLY A O 1
ATOM 1296 N N . GLU A 1 161 ? 16.198 -3.078 -24.315 1.00 90.75 161 GLU A N 1
ATOM 1297 C CA . GLU A 1 161 ? 14.924 -3.744 -24.580 1.00 90.75 161 GLU A CA 1
ATOM 1298 C C . GLU A 1 161 ? 14.209 -4.096 -23.279 1.00 90.75 161 GLU A C 1
ATOM 1300 O O . GLU A 1 161 ? 14.833 -4.466 -22.286 1.00 90.75 161 GLU A O 1
ATOM 1305 N N . ALA A 1 162 ? 12.876 -4.012 -23.289 1.00 91.75 162 ALA A N 1
ATOM 1306 C CA . ALA A 1 162 ? 12.062 -4.435 -22.157 1.00 91.75 162 ALA A CA 1
ATOM 1307 C C . ALA A 1 162 ? 12.044 -5.971 -22.054 1.00 91.75 162 ALA A C 1
ATOM 1309 O O . ALA A 1 162 ? 11.286 -6.631 -22.779 1.00 91.75 162 ALA A O 1
ATOM 1310 N N . ILE A 1 163 ? 12.866 -6.507 -21.149 1.00 90.25 163 ILE A N 1
ATOM 1311 C CA . ILE A 1 163 ? 13.093 -7.944 -20.921 1.00 90.25 163 ILE A CA 1
ATOM 1312 C C . ILE A 1 163 ? 12.133 -8.552 -19.895 1.00 90.25 163 ILE A C 1
ATOM 1314 O O . ILE A 1 163 ? 11.882 -9.754 -19.936 1.00 90.25 163 ILE A O 1
ATOM 1318 N N . ASN A 1 164 ? 11.573 -7.738 -18.999 1.00 90.06 164 ASN A N 1
ATOM 1319 C CA . ASN A 1 164 ? 10.516 -8.145 -18.077 1.00 90.06 164 ASN A CA 1
ATOM 1320 C C . ASN A 1 164 ? 9.509 -7.009 -17.902 1.00 90.06 164 ASN A C 1
ATOM 1322 O O . ASN A 1 164 ? 9.871 -5.829 -17.941 1.00 90.06 164 ASN A O 1
ATOM 1326 N N . ARG A 1 165 ? 8.237 -7.375 -17.754 1.00 91.69 165 ARG A N 1
ATOM 1327 C CA . ARG A 1 165 ? 7.108 -6.450 -17.676 1.00 91.69 165 ARG A CA 1
ATOM 1328 C C . ARG A 1 165 ? 6.109 -7.024 -16.700 1.00 91.69 165 ARG A C 1
ATOM 1330 O O . ARG A 1 165 ? 5.513 -8.068 -16.957 1.00 91.69 165 ARG A O 1
ATOM 1337 N N . ASN A 1 166 ? 5.938 -6.346 -15.579 1.00 90.62 166 ASN A N 1
ATOM 1338 C CA . ASN A 1 166 ? 5.003 -6.792 -14.567 1.00 90.62 166 ASN A CA 1
ATOM 1339 C C . ASN A 1 166 ? 4.216 -5.607 -14.014 1.00 90.62 166 ASN A C 1
ATOM 1341 O O . ASN A 1 166 ? 4.765 -4.525 -13.804 1.00 90.62 166 ASN A O 1
ATOM 1345 N N . LEU A 1 167 ? 2.922 -5.814 -13.788 1.00 82.12 167 LEU A N 1
ATOM 1346 C CA . LEU A 1 167 ? 2.058 -4.843 -13.136 1.00 82.12 167 LEU A CA 1
ATOM 1347 C C . LEU A 1 167 ? 1.876 -5.266 -11.684 1.00 82.12 167 LEU A C 1
ATOM 1349 O O . LEU A 1 167 ? 1.080 -6.150 -11.371 1.00 82.12 167 LEU A O 1
ATOM 1353 N N . GLU A 1 168 ? 2.581 -4.593 -10.786 1.00 79.19 168 GLU A N 1
ATOM 1354 C CA . GLU A 1 168 ? 2.508 -4.862 -9.358 1.00 79.19 168 GLU A CA 1
ATOM 1355 C C . GLU A 1 168 ? 2.113 -3.599 -8.616 1.00 79.19 168 GLU A C 1
ATOM 1357 O O . GLU A 1 168 ? 2.733 -2.551 -8.751 1.00 79.19 168 GLU A O 1
ATOM 1362 N N . TRP A 1 169 ? 1.066 -3.694 -7.798 1.00 73.94 169 TRP A N 1
ATOM 1363 C CA . TRP A 1 169 ? 0.712 -2.640 -6.837 1.00 73.94 169 TRP A CA 1
ATOM 1364 C C . TRP A 1 169 ? 0.354 -1.296 -7.496 1.00 73.94 169 TRP A C 1
ATOM 1366 O O . TRP A 1 169 ? 0.500 -0.232 -6.900 1.00 73.94 169 TRP A O 1
ATOM 1376 N N . GLY A 1 170 ? -0.158 -1.344 -8.730 1.00 75.94 170 GLY A N 1
ATOM 1377 C CA . GLY A 1 170 ? -0.455 -0.152 -9.525 1.00 75.94 170 GLY A CA 1
ATOM 1378 C C . GLY A 1 170 ? 0.781 0.504 -10.133 1.00 75.94 170 GLY A C 1
ATOM 1379 O O . GLY A 1 170 ? 0.677 1.633 -10.604 1.00 75.94 170 GLY A O 1
ATOM 1380 N N . LEU A 1 171 ? 1.917 -0.194 -10.132 1.00 85.19 171 LEU A N 1
ATOM 1381 C CA . LEU A 1 171 ? 3.151 0.201 -10.785 1.00 85.19 171 LEU A CA 1
ATOM 1382 C C . LEU A 1 171 ? 3.473 -0.791 -11.899 1.00 85.19 171 LEU A C 1
ATOM 1384 O O . LEU A 1 171 ? 3.534 -2.001 -11.680 1.00 85.19 171 LEU A O 1
ATOM 1388 N N . TRP A 1 172 ? 3.714 -0.269 -13.090 1.00 90.88 172 TRP A N 1
ATOM 1389 C CA . TRP A 1 172 ? 4.432 -1.001 -14.115 1.00 90.88 172 TRP A CA 1
ATOM 1390 C C . TRP A 1 172 ? 5.902 -1.057 -13.715 1.00 90.88 172 TRP A C 1
ATOM 1392 O O . TRP A 1 172 ? 6.568 -0.025 -13.656 1.00 90.88 172 TRP A O 1
ATOM 1402 N N . LYS A 1 173 ? 6.388 -2.259 -13.423 1.00 93.62 173 LYS A N 1
ATOM 1403 C CA . LYS A 1 173 ? 7.802 -2.557 -13.214 1.00 93.62 173 LYS A CA 1
ATOM 1404 C C . LYS A 1 173 ? 8.352 -3.111 -14.516 1.00 93.62 173 LYS A C 1
ATOM 1406 O O . LYS A 1 173 ? 7.975 -4.208 -14.936 1.00 93.62 173 LYS A O 1
ATOM 1411 N N . ILE A 1 174 ? 9.177 -2.312 -15.181 1.00 95.38 174 ILE A N 1
ATOM 1412 C CA . ILE A 1 174 ? 9.764 -2.654 -16.472 1.00 95.38 174 ILE A CA 1
ATOM 1413 C C . ILE A 1 174 ? 11.268 -2.800 -16.289 1.00 95.38 174 ILE A C 1
ATOM 1415 O O . ILE A 1 174 ? 11.956 -1.840 -15.941 1.00 95.38 174 ILE A O 1
ATOM 1419 N N . GLU A 1 175 ? 11.771 -4.000 -16.555 1.00 93.88 175 GLU A N 1
ATOM 1420 C CA . GLU A 1 175 ? 13.206 -4.251 -16.647 1.00 93.88 175 GLU A CA 1
ATOM 1421 C C . GLU A 1 175 ? 13.653 -3.969 -18.074 1.00 93.88 175 GLU A C 1
ATOM 1423 O O . GLU A 1 175 ? 13.149 -4.585 -19.019 1.00 93.88 175 GLU A O 1
ATOM 1428 N N . VAL A 1 176 ? 14.610 -3.060 -18.227 1.00 93.88 176 VAL A N 1
ATOM 1429 C CA . VAL A 1 176 ? 15.239 -2.744 -19.506 1.00 93.88 176 VAL A CA 1
ATOM 1430 C C . VAL A 1 176 ? 16.688 -3.216 -19.478 1.00 93.88 176 VAL A C 1
ATOM 1432 O O . VAL A 1 176 ? 17.479 -2.725 -18.676 1.00 93.88 176 VAL A O 1
ATOM 1435 N N . GLY A 1 177 ? 17.044 -4.164 -20.342 1.00 89.44 177 GLY A N 1
ATOM 1436 C CA . GLY A 1 177 ? 18.406 -4.699 -20.454 1.00 89.44 177 GLY A CA 1
ATOM 1437 C C . GLY A 1 177 ? 18.937 -4.641 -21.881 1.00 89.44 177 GLY A C 1
ATOM 1438 O O . GLY A 1 177 ? 18.197 -4.347 -22.815 1.00 89.44 177 GLY A O 1
ATOM 1439 N N . SER A 1 178 ? 20.230 -4.908 -22.053 1.00 82.38 178 SER A N 1
ATOM 1440 C CA . SER A 1 178 ? 20.849 -5.003 -23.381 1.00 82.38 178 SER A CA 1
ATOM 1441 C C . SER A 1 178 ? 20.493 -6.327 -24.068 1.00 82.38 178 SER A C 1
ATOM 1443 O O . SER A 1 178 ? 20.286 -7.348 -23.414 1.00 82.38 178 SER A O 1
ATOM 1445 N N . ARG A 1 179 ? 20.481 -6.337 -25.408 1.00 67.19 179 ARG A N 1
ATOM 1446 C CA . ARG A 1 179 ? 20.395 -7.570 -26.219 1.00 67.19 179 ARG A CA 1
ATOM 1447 C C . ARG A 1 179 ? 21.596 -8.497 -26.037 1.00 67.19 179 ARG A C 1
ATOM 1449 O O . ARG A 1 179 ? 21.503 -9.694 -26.305 1.00 67.19 179 ARG A O 1
ATOM 1456 N N . VAL A 1 180 ? 22.740 -7.939 -25.652 1.00 69.94 180 VAL A N 1
ATOM 1457 C CA . VAL A 1 180 ? 23.920 -8.722 -25.284 1.00 69.94 180 VAL A CA 1
ATOM 1458 C C . VAL A 1 180 ? 23.669 -9.233 -23.874 1.00 69.94 180 VAL A C 1
ATOM 1460 O O . VAL A 1 180 ? 23.374 -8.419 -23.009 1.00 69.94 180 VAL A O 1
ATOM 1463 N N . ILE A 1 181 ? 23.737 -10.555 -23.671 1.00 58.25 181 ILE A N 1
ATOM 1464 C CA . ILE A 1 181 ? 23.505 -11.211 -22.374 1.00 58.25 181 ILE A CA 1
ATOM 1465 C C . ILE A 1 181 ? 24.465 -10.599 -21.346 1.00 58.25 181 ILE A C 1
ATOM 1467 O O . ILE A 1 181 ? 25.629 -10.983 -21.262 1.00 58.25 181 ILE A O 1
ATOM 1471 N N . ASP A 1 182 ? 23.965 -9.609 -20.625 1.00 66.94 182 ASP A N 1
ATOM 1472 C CA . ASP A 1 182 ? 24.608 -8.928 -19.518 1.00 66.94 182 ASP A CA 1
ATOM 1473 C C . ASP A 1 182 ? 23.592 -8.943 -18.377 1.00 66.94 182 ASP A C 1
ATOM 1475 O O . ASP A 1 182 ? 22.401 -8.696 -18.586 1.00 66.94 182 ASP A O 1
ATOM 1479 N N . ASP A 1 183 ? 24.051 -9.280 -17.178 1.00 78.19 183 ASP A N 1
ATOM 1480 C CA . ASP A 1 183 ? 23.185 -9.393 -16.005 1.00 78.19 183 ASP A CA 1
ATOM 1481 C C . ASP A 1 183 ? 22.723 -8.016 -15.507 1.00 78.19 183 ASP A C 1
ATOM 1483 O O . ASP A 1 183 ? 21.856 -7.934 -14.638 1.00 78.19 183 ASP A O 1
ATOM 1487 N N . ASN A 1 184 ? 23.274 -6.938 -16.074 1.00 84.88 184 ASN A N 1
ATOM 1488 C CA . ASN A 1 184 ? 22.921 -5.558 -15.777 1.00 84.88 184 ASN A CA 1
ATOM 1489 C C . ASN A 1 184 ? 21.638 -5.119 -16.496 1.00 84.88 184 ASN A C 1
ATOM 1491 O O . ASN A 1 184 ? 21.522 -5.192 -17.722 1.00 84.88 184 ASN A O 1
ATOM 1495 N N . TYR A 1 185 ? 20.708 -4.550 -15.735 1.00 89.50 185 TYR A N 1
ATOM 1496 C CA . TYR A 1 185 ? 19.492 -3.941 -16.265 1.00 89.50 185 TYR A CA 1
ATOM 1497 C C . TYR A 1 185 ? 19.149 -2.644 -15.525 1.00 89.50 185 TYR A C 1
ATOM 1499 O O . TYR A 1 185 ? 19.637 -2.358 -14.429 1.00 89.50 185 TYR A O 1
ATOM 1507 N N . VAL A 1 186 ? 18.301 -1.831 -16.148 1.00 92.12 186 VAL A N 1
ATOM 1508 C CA . VAL A 1 186 ? 17.650 -0.679 -15.524 1.00 92.12 186 VAL A CA 1
ATOM 1509 C C . VAL A 1 186 ? 16.230 -1.095 -15.165 1.00 92.12 186 VAL A C 1
ATOM 1511 O O . VAL A 1 186 ? 15.450 -1.459 -16.043 1.00 92.12 186 VAL A O 1
ATOM 1514 N N . MET A 1 187 ? 15.888 -1.048 -13.881 1.00 93.56 187 MET A N 1
ATOM 1515 C CA . MET A 1 187 ? 14.508 -1.184 -13.426 1.00 93.56 187 MET A CA 1
ATOM 1516 C C . MET A 1 187 ? 13.843 0.187 -13.435 1.00 93.56 187 MET A C 1
ATOM 1518 O O . MET A 1 187 ? 14.358 1.130 -12.827 1.00 93.56 187 MET A O 1
ATOM 1522 N N . VAL A 1 188 ? 12.679 0.286 -14.072 1.00 95.44 188 VAL A N 1
ATOM 1523 C CA . VAL A 1 188 ? 11.855 1.498 -14.063 1.00 95.44 188 VAL A CA 1
ATOM 1524 C C . VAL A 1 188 ? 10.481 1.171 -13.489 1.00 95.44 188 VAL A C 1
ATOM 1526 O O . VAL A 1 188 ? 9.778 0.295 -13.991 1.00 95.44 188 VAL A O 1
ATOM 1529 N N . GLU A 1 189 ? 10.093 1.894 -12.439 1.00 93.56 189 GLU A N 1
ATOM 1530 C CA . GLU A 1 189 ? 8.788 1.781 -11.786 1.00 93.56 189 GLU A CA 1
ATOM 1531 C C . GLU A 1 189 ? 7.907 2.973 -12.182 1.00 93.56 189 GLU A C 1
ATOM 1533 O O . GLU A 1 189 ? 8.223 4.126 -11.869 1.00 93.56 189 GLU A O 1
ATOM 1538 N N . ILE A 1 190 ? 6.798 2.703 -12.873 1.00 93.31 190 ILE A N 1
ATOM 1539 C CA . ILE A 1 190 ? 5.919 3.714 -13.476 1.00 93.31 190 ILE A CA 1
ATOM 1540 C C . ILE A 1 190 ? 4.511 3.579 -12.907 1.00 93.31 190 ILE A C 1
ATOM 1542 O O . ILE A 1 190 ? 3.929 2.499 -12.937 1.00 93.31 190 ILE A O 1
ATOM 1546 N N . ASP A 1 191 ? 3.919 4.674 -12.441 1.00 87.56 191 ASP A N 1
ATOM 1547 C CA . ASP A 1 191 ? 2.529 4.688 -11.976 1.00 87.56 191 ASP A CA 1
ATOM 1548 C C . ASP A 1 191 ? 1.561 4.322 -13.109 1.00 87.56 191 ASP A C 1
ATOM 1550 O O . ASP A 1 191 ? 1.453 5.022 -14.116 1.00 87.56 191 ASP A O 1
ATOM 1554 N N . ALA A 1 192 ? 0.818 3.228 -12.938 1.00 84.56 192 ALA A N 1
ATOM 1555 C CA . ALA A 1 192 ? -0.094 2.701 -13.949 1.00 84.56 192 ALA A CA 1
ATOM 1556 C C . ALA A 1 192 ? -1.335 3.586 -14.180 1.00 84.56 192 ALA A C 1
ATOM 1558 O O . ALA A 1 192 ? -2.096 3.348 -15.118 1.00 84.56 192 ALA A O 1
ATOM 1559 N N . ASN A 1 193 ? -1.569 4.606 -13.348 1.00 82.75 193 ASN A N 1
ATOM 1560 C CA . ASN A 1 193 ? -2.675 5.554 -13.497 1.00 82.75 193 ASN A CA 1
ATOM 1561 C C . ASN A 1 193 ? -2.228 6.880 -14.117 1.00 82.75 193 ASN A C 1
ATOM 1563 O O . ASN A 1 193 ? -3.015 7.487 -14.846 1.00 82.75 193 ASN A O 1
ATOM 1567 N N . THR A 1 194 ? -1.023 7.357 -13.785 1.00 85.25 194 THR A N 1
ATOM 1568 C CA . THR A 1 194 ? -0.534 8.686 -14.203 1.00 85.25 194 THR A CA 1
ATOM 1569 C C . THR A 1 194 ? 0.563 8.641 -15.262 1.00 85.25 194 THR A C 1
ATOM 1571 O O . THR A 1 194 ? 0.743 9.626 -15.972 1.00 85.25 194 THR A O 1
ATOM 1574 N N . GLY A 1 195 ? 1.291 7.529 -15.379 1.00 87.56 195 GLY A N 1
ATOM 1575 C CA . GLY A 1 195 ? 2.453 7.389 -16.262 1.00 87.56 195 GLY A CA 1
ATOM 1576 C C . GLY A 1 195 ? 3.726 8.031 -15.713 1.00 87.56 195 GLY A C 1
ATOM 1577 O O . GLY A 1 195 ? 4.734 8.091 -16.412 1.00 87.56 195 GLY A O 1
ATOM 1578 N N . GLU A 1 196 ? 3.693 8.520 -14.472 1.00 92.00 196 GLU A N 1
ATOM 1579 C CA . GLU A 1 196 ? 4.841 9.136 -13.813 1.00 92.00 196 GLU A CA 1
ATOM 1580 C C . GLU A 1 196 ? 5.858 8.075 -13.372 1.00 92.00 196 GLU A C 1
ATOM 1582 O O . GLU A 1 196 ? 5.492 7.063 -12.771 1.00 92.00 196 GLU A O 1
ATOM 1587 N N . ILE A 1 197 ? 7.143 8.331 -13.621 1.00 93.62 197 ILE A N 1
ATOM 1588 C CA . ILE A 1 197 ? 8.239 7.498 -13.118 1.00 93.62 197 ILE A CA 1
ATOM 1589 C C . ILE A 1 197 ? 8.389 7.761 -11.618 1.00 93.62 197 ILE A C 1
ATOM 1591 O O . ILE A 1 197 ? 8.732 8.869 -11.209 1.00 93.62 197 ILE A O 1
ATOM 1595 N N . LYS A 1 198 ? 8.143 6.742 -10.795 1.00 90.69 198 LYS A N 1
ATOM 1596 C CA . LYS A 1 198 ? 8.327 6.813 -9.338 1.00 90.69 198 LYS A CA 1
ATOM 1597 C C . LYS A 1 198 ? 9.755 6.490 -8.933 1.00 90.69 198 LYS A C 1
ATOM 1599 O O . LYS A 1 198 ? 10.278 7.096 -7.999 1.00 90.69 198 LYS A O 1
ATOM 1604 N N . LYS A 1 199 ? 10.384 5.550 -9.639 1.00 91.94 199 LYS A N 1
ATOM 1605 C CA . LYS A 1 199 ? 11.749 5.112 -9.363 1.00 91.94 199 LYS A CA 1
ATOM 1606 C C . LYS A 1 199 ? 12.425 4.623 -10.639 1.00 91.94 199 LYS A C 1
ATOM 1608 O O . LYS A 1 199 ? 11.782 4.023 -11.496 1.00 91.94 199 LYS A O 1
ATOM 1613 N N . SER A 1 200 ? 13.725 4.871 -10.742 1.00 93.81 200 SER A N 1
ATOM 1614 C CA . SER A 1 200 ? 14.590 4.339 -11.794 1.00 93.81 200 SER A CA 1
ATOM 1615 C C . SER A 1 200 ? 15.952 4.033 -11.185 1.00 93.81 200 SER A C 1
ATOM 1617 O O . SER A 1 200 ? 16.517 4.884 -10.492 1.00 93.81 200 SER A O 1
ATOM 1619 N N . TYR A 1 201 ? 16.442 2.806 -11.352 1.00 92.56 201 TYR A N 1
ATOM 1620 C CA . TYR A 1 201 ? 17.710 2.374 -10.765 1.00 92.56 201 TYR A CA 1
ATOM 1621 C C . TYR A 1 201 ? 18.343 1.219 -11.547 1.00 92.56 201 TYR A C 1
ATOM 1623 O O . TYR A 1 201 ? 17.665 0.477 -12.253 1.00 92.56 201 TYR A O 1
ATOM 1631 N N . LYS A 1 202 ? 19.668 1.090 -11.429 1.00 89.88 202 LYS A N 1
ATOM 1632 C CA . LYS A 1 202 ? 20.444 -0.002 -12.029 1.00 89.88 202 LYS A CA 1
ATOM 1633 C C . LYS A 1 202 ? 20.502 -1.181 -11.068 1.00 89.88 202 LYS A C 1
ATOM 1635 O O . LYS A 1 202 ? 20.722 -0.971 -9.876 1.00 89.88 202 LYS A O 1
ATOM 1640 N N . GLU A 1 203 ? 20.350 -2.388 -11.590 1.00 85.00 203 GLU A N 1
ATOM 1641 C CA . GLU A 1 203 ? 20.425 -3.623 -10.814 1.00 85.00 203 GLU A CA 1
ATOM 1642 C C . GLU A 1 203 ? 21.068 -4.749 -11.635 1.00 85.00 203 GLU A C 1
ATOM 1644 O O . GLU A 1 203 ? 21.300 -4.601 -12.838 1.00 85.00 203 GLU A O 1
ATOM 1649 N N . ASN A 1 204 ? 21.427 -5.841 -10.960 1.00 83.06 204 ASN A N 1
ATOM 1650 C CA . ASN A 1 204 ? 22.118 -6.982 -11.541 1.00 83.06 204 ASN A CA 1
ATOM 1651 C C . ASN A 1 204 ? 21.425 -8.288 -11.110 1.00 83.06 204 ASN A C 1
ATOM 1653 O O . ASN A 1 204 ? 20.957 -8.386 -9.978 1.00 83.06 204 ASN A O 1
ATOM 1657 N N . ARG A 1 205 ? 21.324 -9.264 -12.020 1.00 72.06 205 ARG A N 1
ATOM 1658 C CA . ARG A 1 205 ? 20.677 -10.569 -11.784 1.00 72.06 205 ARG A CA 1
ATOM 1659 C C . ARG A 1 205 ? 21.558 -11.608 -11.060 1.00 72.06 205 ARG A C 1
ATOM 1661 O O . ARG A 1 205 ? 21.032 -12.670 -10.725 1.00 72.06 205 ARG A O 1
ATOM 1668 N N . ALA A 1 206 ? 22.851 -11.331 -10.862 1.00 65.00 206 ALA A N 1
ATOM 1669 C CA . ALA A 1 206 ? 23.851 -12.230 -10.270 1.00 65.00 206 ALA A CA 1
ATOM 1670 C C . ALA A 1 206 ? 23.876 -12.242 -8.733 1.00 65.00 206 ALA A C 1
ATOM 1672 O O . ALA A 1 206 ? 23.617 -11.188 -8.106 1.00 65.00 206 ALA A O 1
#

Nearest PDB structures (foldseek):
  5efv-assembly1_B  TM=3.768E-01  e=1.679E-01  Dubowvirus dv11
  5jk2-assembly9_I  TM=6.954E-01  e=2.644E+00  Treponema pallidum subsp. pallidum str. Nichols
  2gu3-assembly1_A  TM=4.003E-01  e=4.286E-01  Bacillus subtilis subsp. subtilis str. 168
  5efv-assembly1_A  TM=4.029E-01  e=4.286E-01  Dubowvirus dv11
  6v8i-assembly1_FH  TM=2.519E-01  e=1.156E+00  Dubowvirus dv80alpha

Radius of gyration: 26.61 Å; Cα contacts (8 Å, |Δi|>4): 369; chains: 1; bounding box: 44×48×88 Å

Sequence (206 aa):
MKNTYLFIILGVIILIMFSLFNIFKGDKEVVKPKVSNTAVYLNEVFLLKEGDSAKLEGLSIYYKNTSFPPESYTGDREEFIYPQIEVSENGDTFYFPINKKLPSKVFHRYEISLVDINIGENLRSINLTVRSKQINAKILEEEAVKTALKEAEKNNLEDGEAINRNLEWGLWKIEVGSRVIDDNYVMVEIDANTGEIKKSYKENRA